Protein AF-A0A8J3C101-F1 (afdb_monomer)

Nearest PDB structures (foldseek):
  6e0h-assembly1_A  TM=4.256E-01  e=7.474E+00  Aspergillus fumigatus Af293

Mean predicted aligned error: 18.64 Å

Radius of gyration: 39.35 Å; Cα contacts (8 Å, |Δi|>4): 96; chains: 1; bounding box: 100×98×94 Å

Organism: NCBI:txid1751298

pLDDT: mean 74.74, std 16.77, range [42.66, 98.44]

Solvent-accessible surface area (backbone atoms only — not comparable to full-atom values): 17669 Å² total; per-residue (Å²): 142,81,83,84,77,85,82,78,78,83,84,77,76,80,81,80,83,74,81,84,74,81,83,74,82,78,80,78,79,83,81,80,82,83,88,77,84,82,83,82,87,85,92,83,79,93,76,94,75,82,94,85,62,70,67,64,58,51,53,64,62,69,36,74,65,41,54,49,53,51,51,52,52,51,51,50,52,51,52,51,53,51,53,50,55,51,50,54,51,50,54,44,49,52,51,34,52,52,51,51,53,54,42,53,68,51,49,55,61,52,52,51,44,38,39,72,78,66,64,44,58,70,76,78,74,52,84,50,71,70,55,52,52,50,52,50,60,49,37,65,71,40,64,68,32,33,35,51,46,50,53,50,51,40,55,52,52,52,55,49,46,61,62,70,70,45,84,75,86,76,84,47,98,85,60,72,99,46,95,65,61,72,77,75,67,67,94,60,57,72,66,57,58,51,46,66,57,42,45,61,44,37,50,51,48,46,52,51,52,52,52,48,65,75,67,53,58,94,85,56,51,70,64,54,48,52,56,51,54,55,50,48,37,53,50,40,44,52,52,42,53,50,50,50,51,63,78,62,55,53,98,88,55,86,69,89,75,60,65,68,59,51,50,51,59,38,44,49,56,47,53,53,51,53,50,51,54,54,53,54,64,74,76,107

Structure (mmCIF, N/CA/C/O backbone):
data_AF-A0A8J3C101-F1
#
_entry.id   AF-A0A8J3C101-F1
#
loop_
_atom_site.group_PDB
_atom_site.id
_atom_site.type_symbol
_atom_site.label_atom_id
_atom_site.label_alt_id
_atom_site.label_comp_id
_atom_site.label_asym_id
_atom_site.label_entity_id
_atom_site.label_seq_id
_atom_site.pdbx_PDB_ins_code
_atom_site.Cartn_x
_atom_site.Cartn_y
_atom_site.Cartn_z
_atom_site.occupancy
_atom_site.B_iso_or_equiv
_atom_site.auth_seq_id
_atom_site.auth_comp_id
_atom_site.auth_asym_id
_atom_site.auth_atom_id
_atom_site.pdbx_PDB_model_num
ATOM 1 N N . MET A 1 1 ? 30.116 -56.962 33.877 1.00 48.81 1 MET A N 1
ATOM 2 C CA . MET A 1 1 ? 30.686 -55.604 34.017 1.00 48.81 1 MET A CA 1
ATOM 3 C C . MET A 1 1 ? 31.556 -55.343 32.800 1.00 48.81 1 MET A C 1
ATOM 5 O O . MET A 1 1 ? 32.690 -55.786 32.786 1.00 48.81 1 MET A O 1
ATOM 9 N N . SER A 1 2 ? 31.012 -54.704 31.767 1.00 52.78 2 SER A N 1
ATOM 10 C CA . SER A 1 2 ? 31.796 -54.135 30.666 1.00 52.78 2 SER A CA 1
ATOM 11 C C . SER A 1 2 ? 31.048 -52.886 30.218 1.00 52.78 2 SER A C 1
ATOM 13 O O . SER A 1 2 ? 29.878 -52.974 29.854 1.00 52.78 2 SER A O 1
ATOM 15 N N . ARG A 1 3 ? 31.659 -51.720 30.437 1.00 54.62 3 ARG A N 1
ATOM 16 C CA . ARG A 1 3 ? 31.111 -50.404 30.097 1.00 54.62 3 ARG A CA 1
ATOM 17 C C . ARG A 1 3 ? 31.560 -50.082 28.677 1.00 54.62 3 ARG A C 1
ATOM 19 O O . ARG A 1 3 ? 32.747 -49.852 28.474 1.00 54.62 3 ARG A O 1
ATOM 26 N N . ASP A 1 4 ? 30.616 -50.043 27.747 1.00 59.66 4 ASP A N 1
ATOM 27 C CA . ASP A 1 4 ? 30.827 -49.446 26.432 1.00 59.66 4 ASP A CA 1
ATOM 28 C C . ASP A 1 4 ? 30.907 -47.923 26.585 1.00 59.66 4 ASP A C 1
ATOM 30 O O . ASP A 1 4 ? 30.002 -47.278 27.121 1.00 59.66 4 ASP A O 1
ATOM 34 N N . ALA A 1 5 ? 32.043 -47.363 26.176 1.00 64.25 5 ALA A N 1
ATOM 35 C CA . ALA A 1 5 ? 32.279 -45.929 26.126 1.00 64.25 5 ALA A CA 1
ATOM 36 C C . ALA A 1 5 ? 31.674 -45.342 24.836 1.00 64.25 5 ALA A C 1
ATOM 38 O O . ALA A 1 5 ? 31.762 -45.974 23.781 1.00 64.25 5 ALA A O 1
ATOM 39 N N . PRO A 1 6 ? 31.074 -44.140 24.882 1.00 67.50 6 PRO A N 1
ATOM 40 C CA . PRO A 1 6 ? 30.515 -43.507 23.698 1.00 67.50 6 PRO A CA 1
ATOM 41 C C . PRO A 1 6 ? 31.618 -42.964 22.780 1.00 67.50 6 PRO A C 1
ATOM 43 O O . PRO A 1 6 ? 32.508 -42.229 23.203 1.00 67.50 6 PRO A O 1
ATOM 46 N N . HIS A 1 7 ? 31.506 -43.330 21.506 1.00 70.06 7 HIS A N 1
ATOM 47 C CA . HIS A 1 7 ? 32.287 -42.831 20.380 1.00 70.06 7 HIS A CA 1
ATOM 48 C C . HIS A 1 7 ? 32.112 -41.306 20.248 1.00 70.06 7 HIS A C 1
ATOM 50 O O . HIS A 1 7 ? 31.016 -40.825 19.958 1.00 70.06 7 HIS A O 1
ATOM 56 N N . THR A 1 8 ? 33.182 -40.538 20.449 1.00 66.69 8 THR A N 1
ATOM 57 C CA . THR A 1 8 ? 33.261 -39.125 20.052 1.00 66.69 8 THR A CA 1
ATOM 58 C C . THR A 1 8 ? 33.460 -39.040 18.534 1.00 66.69 8 THR A C 1
ATOM 60 O O . THR A 1 8 ? 34.404 -39.656 18.034 1.00 66.69 8 THR A O 1
ATOM 63 N N . PRO A 1 9 ? 32.593 -38.337 17.783 1.00 65.19 9 PRO A N 1
ATOM 64 C CA . PRO A 1 9 ? 32.808 -38.101 16.361 1.00 65.19 9 PRO A CA 1
ATOM 65 C C . PRO A 1 9 ? 33.927 -37.077 16.139 1.00 65.19 9 PRO A C 1
ATOM 67 O O . PRO A 1 9 ? 34.016 -36.079 16.852 1.00 65.19 9 PRO A O 1
ATOM 70 N N . ASP A 1 10 ? 34.757 -37.373 15.138 1.00 60.78 10 ASP A N 1
ATOM 71 C CA . ASP A 1 10 ? 35.884 -36.578 14.649 1.00 60.78 10 ASP A CA 1
ATOM 72 C C . ASP A 1 10 ? 35.513 -35.105 14.436 1.00 60.78 10 ASP A C 1
ATOM 74 O O . ASP A 1 10 ? 34.603 -34.757 13.676 1.00 60.78 10 ASP A O 1
ATOM 78 N N . GLU A 1 11 ? 36.266 -34.238 15.104 1.00 60.34 11 GLU A N 1
ATOM 79 C CA . GLU A 1 11 ? 36.225 -32.791 14.966 1.00 60.34 11 GLU A CA 1
ATOM 80 C C . GLU A 1 11 ? 36.849 -32.415 13.615 1.00 60.34 11 GLU A C 1
ATOM 82 O O . GLU A 1 11 ? 38.067 -32.376 13.441 1.00 60.34 11 GLU A O 1
ATOM 87 N N . ALA A 1 12 ? 35.990 -32.211 12.614 1.00 61.94 12 ALA A N 1
ATOM 88 C CA . ALA A 1 12 ? 36.393 -31.822 11.271 1.00 61.94 12 ALA A CA 1
ATOM 89 C C . ALA A 1 12 ? 37.143 -30.480 11.296 1.00 61.94 12 ALA A C 1
ATOM 91 O O . ALA A 1 12 ? 36.606 -29.448 11.703 1.00 61.94 12 ALA A O 1
ATOM 92 N N . ALA A 1 13 ? 38.392 -30.514 10.828 1.00 69.88 13 ALA A N 1
ATOM 93 C CA . ALA A 1 13 ? 39.272 -29.362 10.715 1.00 69.88 13 ALA A CA 1
ATOM 94 C C . ALA A 1 13 ? 38.624 -28.204 9.920 1.00 69.88 13 ALA A C 1
ATOM 96 O O . ALA A 1 13 ? 37.956 -28.444 8.908 1.00 69.88 13 ALA A O 1
ATOM 97 N N . PRO A 1 14 ? 38.842 -26.939 10.328 1.00 69.00 14 PRO A N 1
ATOM 98 C CA . PRO A 1 14 ? 38.305 -25.787 9.617 1.00 69.00 14 PRO A CA 1
ATOM 99 C C . PRO A 1 14 ? 38.925 -25.658 8.212 1.00 69.00 14 PRO A C 1
ATOM 101 O O . PRO A 1 14 ? 40.131 -25.872 8.045 1.00 69.00 14 PRO A O 1
ATOM 104 N N . PRO A 1 15 ? 38.131 -25.279 7.193 1.00 68.12 15 PRO A N 1
ATOM 105 C CA . PRO A 1 15 ? 38.623 -25.089 5.836 1.00 68.12 15 PRO A CA 1
ATOM 106 C C . PRO A 1 15 ? 39.636 -23.942 5.793 1.00 68.12 15 PRO A C 1
ATOM 108 O O . PRO A 1 15 ? 39.355 -22.823 6.230 1.00 68.12 15 PRO A O 1
ATOM 111 N N . GLN A 1 16 ? 40.821 -24.235 5.256 1.00 65.00 16 GLN A N 1
ATOM 112 C CA . GLN A 1 16 ? 41.859 -23.243 5.015 1.00 65.00 16 GLN A CA 1
ATOM 113 C C . GLN A 1 16 ? 41.334 -22.166 4.058 1.00 65.00 16 GLN A C 1
ATOM 115 O O . GLN A 1 16 ? 40.768 -22.449 3.003 1.00 65.00 16 GLN A O 1
ATOM 120 N N . HIS A 1 17 ? 41.486 -20.923 4.505 1.00 63.12 17 HIS A N 1
ATOM 121 C CA . HIS A 1 17 ? 41.027 -19.704 3.863 1.00 63.12 17 HIS A CA 1
ATOM 122 C C . HIS A 1 17 ? 41.701 -19.557 2.491 1.00 63.12 17 HIS A C 1
ATOM 124 O O . HIS A 1 17 ? 42.924 -19.471 2.409 1.00 63.12 17 HIS A O 1
ATOM 130 N N . GLY A 1 18 ? 40.893 -19.589 1.429 1.00 67.56 18 GLY A N 1
ATOM 131 C CA . GLY A 1 18 ? 41.346 -19.476 0.047 1.00 67.56 18 GLY A CA 1
ATOM 132 C C . GLY A 1 18 ? 41.966 -18.117 -0.278 1.00 67.56 18 GLY A C 1
ATOM 133 O O . GLY A 1 18 ? 41.685 -17.110 0.373 1.00 67.56 18 GLY A O 1
ATOM 134 N N . ASP A 1 19 ? 42.808 -18.136 -1.308 1.00 68.38 19 ASP A N 1
ATOM 135 C CA . ASP A 1 19 ? 43.574 -17.010 -1.833 1.00 68.38 19 ASP A CA 1
ATOM 136 C C . ASP A 1 19 ? 42.754 -15.715 -2.012 1.00 68.38 19 ASP A C 1
ATOM 138 O O . ASP A 1 19 ? 41.582 -15.756 -2.410 1.00 68.38 19 ASP A O 1
ATOM 142 N N . PRO A 1 20 ? 43.364 -14.536 -1.775 1.00 69.00 20 PRO A N 1
ATOM 143 C CA . PRO A 1 20 ? 42.709 -13.255 -1.991 1.00 69.00 20 PRO A CA 1
ATOM 144 C C . PRO A 1 20 ? 42.346 -13.079 -3.471 1.00 69.00 20 PRO A C 1
ATOM 146 O O . PRO A 1 20 ? 43.200 -13.118 -4.358 1.00 69.00 20 PRO A O 1
ATOM 149 N N . ALA A 1 21 ? 41.055 -12.861 -3.726 1.00 69.31 21 ALA A N 1
ATOM 150 C CA . ALA A 1 21 ? 40.513 -12.619 -5.055 1.00 69.31 21 ALA A CA 1
ATOM 151 C C . ALA A 1 21 ? 41.235 -11.451 -5.767 1.00 69.31 21 ALA A C 1
ATOM 153 O O . ALA A 1 21 ? 41.546 -10.438 -5.129 1.00 69.31 21 ALA A O 1
A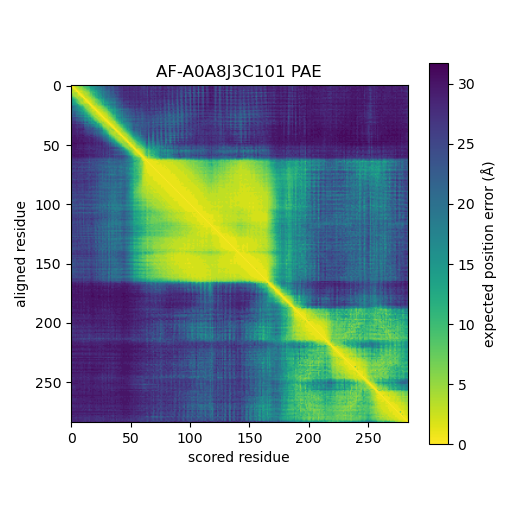TOM 154 N N . PRO A 1 22 ? 41.469 -11.546 -7.090 1.00 68.19 22 PRO A N 1
ATOM 155 C CA . PRO A 1 22 ? 42.125 -10.494 -7.855 1.00 68.19 22 PRO A CA 1
ATOM 156 C C . PRO A 1 22 ? 41.327 -9.187 -7.775 1.00 68.19 22 PRO A C 1
ATOM 158 O O . PRO A 1 22 ? 40.114 -9.157 -7.991 1.00 68.19 22 PRO A O 1
ATOM 161 N N . ALA A 1 23 ? 42.028 -8.099 -7.455 1.00 63.25 23 ALA A N 1
ATOM 162 C CA . ALA A 1 23 ? 41.460 -6.766 -7.332 1.00 63.25 23 ALA A CA 1
ATOM 163 C C . ALA A 1 23 ? 40.792 -6.339 -8.648 1.00 63.25 23 ALA A C 1
ATOM 165 O O . ALA A 1 23 ? 41.458 -6.095 -9.654 1.00 63.25 23 ALA A O 1
ATOM 166 N N . ILE A 1 24 ? 39.461 -6.236 -8.634 1.00 71.81 24 ILE A N 1
ATOM 167 C CA . ILE A 1 24 ? 38.689 -5.712 -9.761 1.00 71.81 24 ILE A CA 1
ATOM 168 C C . ILE A 1 24 ? 39.011 -4.211 -9.898 1.00 71.81 24 ILE A C 1
ATOM 170 O O . ILE A 1 24 ? 38.815 -3.463 -8.932 1.00 71.81 24 ILE A O 1
ATOM 174 N N . PRO A 1 25 ? 39.499 -3.741 -11.061 1.00 67.69 25 PRO A N 1
ATOM 175 C CA . PRO A 1 25 ? 39.782 -2.328 -11.280 1.00 67.69 25 PRO A CA 1
ATOM 176 C C . PRO A 1 25 ? 38.495 -1.506 -11.150 1.00 67.69 25 PRO A C 1
ATOM 178 O O . PRO A 1 25 ? 37.482 -1.789 -11.791 1.00 67.69 25 PRO A O 1
ATOM 181 N N . ARG A 1 26 ? 38.530 -0.488 -10.284 1.00 70.25 26 ARG A N 1
ATOM 182 C CA . ARG A 1 26 ? 37.400 0.423 -10.068 1.00 70.25 26 ARG A CA 1
ATOM 183 C C . ARG A 1 26 ? 37.124 1.222 -11.350 1.00 70.25 26 ARG A C 1
ATOM 185 O O . ARG A 1 26 ? 38.072 1.752 -11.928 1.00 70.25 26 ARG A O 1
ATOM 192 N N . PRO A 1 27 ? 35.858 1.366 -11.776 1.00 68.56 27 PRO A N 1
ATOM 193 C CA . PRO A 1 27 ? 35.511 2.247 -12.881 1.00 68.56 27 PRO A CA 1
ATOM 194 C C . PRO A 1 27 ? 35.775 3.708 -12.493 1.00 68.56 27 PRO A C 1
ATOM 196 O O . PRO A 1 27 ? 35.374 4.162 -11.419 1.00 68.56 27 PRO A O 1
ATOM 199 N N . SER A 1 28 ? 36.463 4.435 -13.373 1.00 71.19 28 SER A N 1
ATOM 200 C CA . SER A 1 28 ? 36.702 5.872 -13.237 1.00 71.19 28 SER A CA 1
ATOM 201 C C . SER A 1 28 ? 35.379 6.646 -13.130 1.00 71.19 28 SER A C 1
ATOM 203 O O . SER A 1 28 ? 34.411 6.290 -13.809 1.00 71.19 28 SER A O 1
ATOM 205 N N . PRO A 1 29 ? 35.313 7.709 -12.309 1.00 70.62 29 PRO A N 1
ATOM 206 C CA . PRO A 1 29 ? 34.111 8.522 -12.178 1.00 70.62 29 PRO A CA 1
ATOM 207 C C . PRO A 1 29 ? 33.763 9.220 -13.507 1.00 70.62 29 PRO A C 1
ATOM 209 O O . PRO A 1 29 ? 34.667 9.602 -14.256 1.00 70.62 29 PRO A O 1
ATOM 212 N N . PRO A 1 30 ? 32.466 9.405 -13.814 1.00 66.25 30 PRO A N 1
ATOM 213 C CA . PRO A 1 30 ? 32.033 10.096 -15.020 1.00 66.25 30 PRO A CA 1
ATOM 214 C C . PRO A 1 30 ? 32.498 11.555 -14.990 1.00 66.25 30 PRO A C 1
ATOM 216 O O . PRO A 1 30 ? 32.262 12.280 -14.022 1.00 66.25 30 PRO A O 1
ATOM 219 N N . GLY A 1 31 ? 33.171 11.965 -16.067 1.00 61.09 31 GLY A N 1
ATOM 220 C CA . GLY A 1 31 ? 33.656 13.324 -16.273 1.00 61.09 31 GLY A CA 1
ATOM 221 C C . GLY A 1 31 ? 32.541 14.354 -16.102 1.00 61.09 31 GLY A C 1
ATOM 222 O O . GLY A 1 31 ? 31.459 14.241 -16.678 1.00 61.09 31 GLY A O 1
ATOM 223 N N . GLN A 1 32 ? 32.827 15.352 -15.277 1.00 60.47 32 GLN A N 1
ATOM 224 C CA . GLN A 1 32 ? 31.961 16.481 -14.982 1.00 60.47 32 GLN A CA 1
ATOM 225 C C . GLN A 1 32 ? 31.768 17.322 -16.261 1.00 60.47 32 GLN A C 1
ATOM 227 O O . GLN A 1 32 ? 32.763 17.741 -16.852 1.00 60.47 32 GLN A O 1
ATOM 232 N N . PRO A 1 33 ? 30.529 17.560 -16.734 1.00 59.47 33 PRO A N 1
ATOM 233 C CA . PRO A 1 33 ? 30.308 18.333 -17.948 1.00 59.47 33 PRO A CA 1
ATOM 234 C C . PRO A 1 33 ? 30.624 19.814 -17.714 1.00 59.47 33 PRO A C 1
ATOM 236 O O . PRO A 1 33 ? 30.009 20.481 -16.878 1.00 59.47 33 PRO A O 1
ATOM 239 N N . ASP A 1 34 ? 31.586 20.301 -18.491 1.00 54.19 34 ASP A N 1
ATOM 240 C CA . ASP A 1 34 ? 32.043 21.683 -18.566 1.00 54.19 34 ASP A CA 1
ATOM 241 C C . ASP A 1 34 ? 30.892 22.614 -19.002 1.00 54.19 34 ASP A C 1
ATOM 243 O O . ASP A 1 34 ? 30.432 22.608 -20.148 1.00 54.19 34 ASP A O 1
ATOM 247 N N . ARG A 1 35 ? 30.363 23.392 -18.048 1.00 50.88 35 ARG A N 1
ATOM 248 C CA . ARG A 1 35 ? 29.361 24.444 -18.278 1.00 50.88 35 ARG A CA 1
ATOM 249 C C . ARG A 1 35 ? 30.065 25.760 -18.580 1.00 50.88 35 ARG A C 1
ATOM 251 O O . ARG A 1 35 ? 30.092 26.661 -17.748 1.00 50.88 35 ARG A O 1
ATOM 258 N N . THR A 1 36 ? 30.560 25.916 -19.798 1.00 60.56 36 THR A N 1
ATOM 259 C CA . THR A 1 36 ? 30.986 27.229 -20.298 1.00 60.56 36 THR A CA 1
ATOM 260 C C . THR A 1 36 ? 30.580 27.428 -21.757 1.00 60.56 36 THR A C 1
ATOM 262 O O . THR A 1 36 ? 31.411 27.617 -22.639 1.00 60.56 36 THR A O 1
ATOM 265 N N . ARG A 1 37 ? 29.269 27.451 -22.051 1.00 53.28 37 ARG A N 1
ATOM 266 C CA . ARG A 1 37 ? 28.793 27.931 -23.361 1.00 53.28 37 ARG A CA 1
ATOM 267 C C . ARG A 1 37 ? 28.243 29.351 -23.272 1.00 53.28 37 ARG A C 1
ATOM 269 O O . ARG A 1 37 ? 27.081 29.572 -22.952 1.00 53.28 37 ARG A O 1
ATOM 276 N N . ARG A 1 38 ? 29.142 30.289 -23.586 1.00 48.03 38 ARG A N 1
ATOM 277 C CA . ARG A 1 38 ? 28.866 31.662 -24.027 1.00 48.03 38 ARG A CA 1
ATOM 278 C C . ARG A 1 38 ? 27.780 31.680 -25.100 1.00 48.03 38 ARG A C 1
ATOM 280 O O . ARG A 1 38 ? 27.895 30.987 -26.107 1.00 48.03 38 ARG A O 1
ATOM 287 N N . THR A 1 39 ? 26.800 32.549 -24.918 1.00 51.81 39 THR A N 1
ATOM 288 C CA . THR A 1 39 ? 25.978 33.129 -25.984 1.00 51.81 39 THR A CA 1
ATOM 289 C C . THR A 1 39 ? 26.702 34.339 -26.581 1.00 51.81 39 THR A C 1
ATOM 291 O O . THR A 1 39 ? 26.954 35.290 -25.839 1.00 51.81 39 THR A O 1
ATOM 294 N N . PRO A 1 40 ? 27.008 34.368 -27.888 1.00 55.88 40 PRO A N 1
ATOM 295 C CA . PRO A 1 40 ? 27.252 35.610 -28.603 1.00 55.88 40 PRO A CA 1
ATOM 296 C C . PRO A 1 40 ? 25.956 36.059 -29.284 1.00 55.88 40 PRO A C 1
ATOM 298 O O . PRO A 1 40 ? 25.385 35.336 -30.100 1.00 55.88 40 PRO A O 1
ATOM 301 N N . GLY A 1 41 ? 25.498 37.257 -28.924 1.00 52.06 41 GLY A N 1
ATOM 302 C CA . GLY A 1 41 ? 24.537 38.008 -29.721 1.00 52.06 41 GLY A CA 1
ATOM 303 C C . GLY A 1 41 ? 25.183 38.499 -31.017 1.00 52.06 41 GLY A C 1
ATOM 304 O O . GLY A 1 41 ? 26.375 38.799 -31.052 1.00 52.06 41 GLY A O 1
ATOM 305 N N . GLY A 1 42 ? 24.380 38.572 -32.072 1.00 46.06 42 GLY A N 1
ATOM 306 C CA . GLY A 1 42 ? 24.778 39.076 -33.381 1.00 46.06 42 GLY A CA 1
ATOM 307 C C . GLY A 1 42 ? 23.591 39.035 -34.337 1.00 46.06 42 GLY A C 1
ATOM 308 O O . GLY A 1 42 ? 23.397 38.056 -35.049 1.00 46.06 42 GLY A O 1
ATOM 309 N N . HIS A 1 43 ? 22.763 40.076 -34.294 1.00 50.50 43 HIS A N 1
ATOM 310 C CA . HIS A 1 43 ? 21.739 40.371 -35.294 1.00 50.50 43 HIS A CA 1
ATOM 311 C C . HIS A 1 43 ? 22.164 41.623 -36.061 1.00 50.50 43 HIS A C 1
ATOM 313 O O . HIS A 1 43 ? 22.183 42.706 -35.485 1.00 50.50 43 HIS A O 1
ATOM 319 N N . ALA A 1 44 ? 22.531 41.417 -37.323 1.00 49.41 44 ALA A N 1
ATOM 320 C CA . ALA A 1 44 ? 22.601 42.329 -38.472 1.00 49.41 44 ALA A CA 1
ATOM 321 C C . ALA A 1 44 ? 23.289 41.488 -39.574 1.00 49.41 44 ALA A C 1
ATOM 323 O O . ALA A 1 44 ? 24.180 40.706 -39.261 1.00 49.41 44 ALA A O 1
ATOM 324 N N . ASP A 1 45 ? 22.958 41.503 -40.853 1.00 44.03 45 ASP A N 1
ATOM 325 C CA . ASP A 1 45 ? 22.103 42.369 -41.641 1.00 44.03 45 ASP A CA 1
ATOM 326 C C . ASP A 1 45 ? 21.758 41.614 -42.939 1.00 44.03 45 ASP A C 1
ATOM 328 O O . ASP A 1 45 ? 22.340 40.568 -43.247 1.00 44.03 45 ASP A O 1
ATOM 332 N N . ALA A 1 46 ? 20.801 42.149 -43.680 1.00 50.81 46 ALA A N 1
ATOM 333 C CA . ALA A 1 46 ? 20.290 41.635 -44.937 1.00 50.81 46 ALA A CA 1
ATOM 334 C C . ALA A 1 46 ? 21.370 41.420 -46.016 1.00 50.81 46 ALA A C 1
ATOM 336 O O . ALA A 1 46 ? 22.241 42.254 -46.247 1.00 50.81 46 ALA A O 1
ATOM 337 N N . GLY A 1 47 ? 21.229 40.315 -46.748 1.00 42.66 47 GLY A N 1
ATOM 338 C CA . GLY A 1 47 ? 21.988 40.012 -47.956 1.00 42.66 47 GLY A CA 1
ATOM 339 C C . GLY A 1 47 ? 21.189 39.068 -48.844 1.00 42.66 47 GLY A C 1
ATOM 340 O O . GLY A 1 47 ? 21.381 37.858 -48.816 1.00 42.66 47 GLY A O 1
ATOM 341 N N . THR A 1 48 ? 20.244 39.628 -49.593 1.00 55.38 48 THR A N 1
ATOM 342 C CA . THR A 1 48 ? 19.594 38.988 -50.740 1.00 55.38 48 THR A CA 1
ATOM 343 C C . THR A 1 48 ? 20.630 38.722 -51.833 1.00 55.38 48 THR A C 1
ATOM 345 O O . THR A 1 48 ? 21.019 39.644 -52.543 1.00 55.38 48 THR A O 1
ATOM 348 N N . ALA A 1 49 ? 21.054 37.467 -51.966 1.00 52.00 49 ALA A N 1
ATOM 349 C CA . ALA A 1 49 ? 21.694 36.910 -53.156 1.00 52.00 49 ALA A CA 1
ATOM 350 C C . ALA A 1 49 ? 21.134 35.487 -53.310 1.00 52.00 49 ALA A C 1
ATOM 352 O O . ALA A 1 49 ? 21.282 34.650 -52.428 1.00 52.00 49 ALA A O 1
ATOM 353 N N . GLU A 1 50 ? 20.173 35.299 -54.202 1.00 49.34 50 GLU A N 1
ATOM 354 C CA . GLU A 1 50 ? 20.379 34.991 -55.619 1.00 49.34 50 GLU A CA 1
ATOM 355 C C . GLU A 1 50 ? 20.207 33.485 -55.838 1.00 49.34 50 GLU A C 1
ATOM 357 O O . GLU A 1 50 ? 20.897 32.621 -55.299 1.00 49.34 50 GLU A O 1
ATOM 362 N N . VAL A 1 51 ? 19.124 33.224 -56.553 1.00 60.97 51 VAL A N 1
ATOM 363 C CA . VAL A 1 51 ? 18.471 31.959 -56.830 1.00 60.97 51 VAL A CA 1
ATOM 364 C C . VAL A 1 51 ? 19.204 31.308 -57.999 1.00 60.97 51 VAL A C 1
ATOM 366 O O . VAL A 1 51 ? 18.889 31.645 -59.127 1.00 60.97 51 VAL A O 1
ATOM 369 N N . ASP A 1 52 ? 20.176 30.421 -57.744 1.00 54.72 52 ASP A N 1
ATOM 370 C CA . ASP A 1 52 ? 20.590 29.368 -58.704 1.00 54.72 52 ASP A CA 1
ATOM 371 C C . ASP A 1 52 ? 21.522 28.298 -58.078 1.00 54.72 52 ASP A C 1
ATOM 373 O O . ASP A 1 52 ? 22.603 27.979 -58.574 1.00 54.72 52 ASP A O 1
ATOM 377 N N . GLY A 1 53 ? 21.159 27.772 -56.901 1.00 53.75 53 GLY A N 1
ATOM 378 C CA . GLY A 1 53 ? 21.952 26.752 -56.185 1.00 53.75 53 GLY A CA 1
ATOM 379 C C . GLY A 1 53 ? 21.149 25.573 -55.627 1.00 53.75 53 GLY A C 1
ATOM 380 O O . GLY A 1 53 ? 21.718 24.694 -54.980 1.00 53.75 53 GLY A O 1
ATOM 381 N N . GLY A 1 54 ? 19.830 25.552 -55.854 1.00 54.12 54 GLY A N 1
ATOM 382 C CA . GLY A 1 54 ? 18.907 24.580 -55.256 1.00 54.12 54 GLY A CA 1
ATOM 383 C C . GLY A 1 54 ? 19.023 23.167 -55.830 1.00 54.12 54 GLY A C 1
ATOM 384 O O . GLY A 1 54 ? 18.907 22.200 -55.079 1.00 54.12 54 GLY A O 1
ATOM 385 N N . ASP A 1 55 ? 19.333 23.032 -57.122 1.00 54.94 55 ASP A N 1
ATOM 386 C CA . ASP A 1 55 ? 19.332 21.721 -57.786 1.00 54.94 55 ASP A CA 1
ATOM 387 C C . ASP A 1 55 ? 20.597 20.892 -57.502 1.00 54.94 55 ASP A C 1
ATOM 389 O O . ASP A 1 55 ? 20.497 19.695 -57.239 1.00 54.94 55 ASP A O 1
ATOM 393 N N . ARG A 1 56 ? 21.784 21.511 -57.393 1.00 53.09 56 ARG A N 1
ATOM 394 C CA . ARG A 1 56 ? 23.027 20.782 -57.041 1.00 53.09 56 ARG A CA 1
ATOM 395 C C . ARG A 1 56 ? 23.111 20.398 -55.558 1.00 53.09 56 ARG A C 1
ATOM 397 O O . ARG A 1 56 ? 23.720 19.385 -55.218 1.00 53.09 56 ARG A O 1
ATOM 404 N N . ALA A 1 57 ? 22.493 21.178 -54.668 1.00 54.88 57 ALA A N 1
ATOM 405 C CA . ALA A 1 57 ? 22.391 20.833 -53.247 1.00 54.88 57 ALA A CA 1
ATOM 406 C C . ALA A 1 57 ? 21.401 19.675 -53.004 1.00 54.88 57 ALA A C 1
ATOM 408 O O . ALA A 1 57 ? 21.614 18.870 -52.095 1.00 54.88 57 ALA A O 1
ATOM 409 N N . ASN A 1 58 ? 20.371 19.545 -53.849 1.00 53.66 58 ASN A N 1
ATOM 410 C CA . ASN A 1 58 ? 19.456 18.401 -53.842 1.00 53.66 58 ASN A CA 1
ATOM 411 C C . ASN A 1 58 ? 20.089 17.125 -54.436 1.00 53.66 58 ASN A C 1
ATOM 413 O O . ASN A 1 58 ? 19.866 16.036 -53.901 1.00 53.66 58 ASN A O 1
ATOM 417 N N . GLU A 1 59 ? 20.938 17.236 -55.465 1.00 52.75 59 GLU A N 1
ATOM 418 C CA . GLU A 1 59 ? 21.709 16.096 -56.004 1.00 52.75 59 GLU A CA 1
ATOM 419 C C . GLU A 1 59 ? 22.780 15.586 -55.022 1.00 52.75 59 GLU A C 1
ATOM 421 O O . GLU A 1 59 ? 22.963 14.376 -54.863 1.00 52.75 59 GLU A O 1
ATOM 426 N N . ALA A 1 60 ? 23.430 16.482 -54.268 1.00 56.91 60 ALA A N 1
ATOM 427 C CA . ALA A 1 60 ? 24.355 16.098 -53.196 1.00 56.91 60 ALA A CA 1
ATOM 428 C C . ALA A 1 60 ? 23.665 15.320 -52.052 1.00 56.91 60 ALA A C 1
ATOM 430 O O . ALA A 1 60 ? 24.318 14.551 -51.342 1.00 56.91 60 ALA A O 1
ATOM 431 N N . GLY A 1 61 ? 22.347 15.482 -51.891 1.00 59.38 61 GLY A N 1
ATOM 432 C CA . GLY A 1 61 ? 21.529 14.770 -50.906 1.00 59.38 61 GLY A CA 1
ATOM 433 C C . GLY A 1 61 ? 21.015 13.396 -51.354 1.00 59.38 61 GLY A C 1
ATOM 434 O O . GLY A 1 61 ? 20.556 12.626 -50.512 1.00 59.38 61 GLY A O 1
ATOM 435 N N . THR A 1 62 ? 21.095 13.059 -52.644 1.00 70.44 62 THR A N 1
ATOM 436 C CA . THR A 1 62 ? 20.478 11.842 -53.217 1.00 70.44 62 THR A CA 1
ATOM 437 C C . THR A 1 62 ? 21.481 10.802 -53.727 1.00 70.44 62 THR A C 1
ATOM 439 O O . THR A 1 62 ? 21.085 9.728 -54.182 1.00 70.44 62 THR A O 1
ATOM 442 N N . GLY A 1 63 ? 22.785 11.056 -53.586 1.00 86.12 63 GLY A N 1
ATOM 443 C CA . GLY A 1 63 ? 23.828 10.093 -53.939 1.00 86.12 63 GLY A CA 1
ATOM 444 C C . GLY A 1 63 ? 23.893 8.870 -52.997 1.00 86.12 63 GLY A C 1
ATOM 445 O O . GLY A 1 63 ? 23.597 8.986 -51.804 1.00 86.12 63 GLY A O 1
ATOM 446 N N . PRO A 1 64 ? 24.373 7.700 -53.469 1.00 89.44 64 PRO A N 1
ATOM 447 C CA . PRO A 1 64 ? 24.515 6.484 -52.653 1.00 89.44 64 PRO A CA 1
ATOM 448 C C . PRO A 1 64 ? 25.297 6.675 -51.339 1.00 89.44 64 PRO A C 1
ATOM 450 O O . PRO A 1 64 ? 24.984 6.057 -50.323 1.00 89.44 64 PRO A O 1
ATOM 453 N N . TRP A 1 65 ? 26.288 7.571 -51.333 1.00 90.94 65 TRP A N 1
ATOM 454 C CA . TRP A 1 65 ? 27.060 7.929 -50.139 1.00 90.94 65 TRP A CA 1
ATOM 455 C C . TRP A 1 65 ? 26.232 8.674 -49.079 1.00 90.94 65 TRP A C 1
ATOM 457 O O . TRP A 1 65 ? 26.349 8.377 -47.889 1.00 90.94 65 TRP A O 1
ATOM 467 N N . ALA A 1 66 ? 25.355 9.596 -49.493 1.00 91.31 66 ALA A N 1
ATOM 468 C CA . ALA A 1 66 ? 24.442 10.285 -48.581 1.00 91.31 66 ALA A CA 1
ATOM 469 C C . ALA A 1 66 ? 23.473 9.285 -47.926 1.00 91.31 66 ALA A C 1
ATOM 471 O O . ALA A 1 66 ? 23.256 9.331 -46.713 1.00 91.31 66 ALA A O 1
ATOM 472 N N . GLY A 1 67 ? 22.986 8.309 -48.703 1.00 90.88 67 GLY A N 1
ATOM 473 C CA . GLY A 1 67 ? 22.190 7.190 -48.194 1.00 90.88 67 GLY A CA 1
ATOM 474 C C . GLY A 1 67 ? 22.933 6.351 -47.148 1.00 90.88 67 GLY A C 1
ATOM 475 O O . GLY A 1 67 ? 22.368 6.029 -46.101 1.00 90.88 67 GLY A O 1
ATOM 476 N N . TYR A 1 68 ? 24.216 6.053 -47.380 1.00 94.50 68 TYR A N 1
ATOM 477 C CA . TYR A 1 68 ? 25.062 5.359 -46.404 1.00 94.50 68 TYR A CA 1
ATOM 478 C C . TYR A 1 68 ? 25.238 6.160 -45.104 1.00 94.50 68 TYR A C 1
ATOM 480 O O . TYR A 1 68 ? 25.034 5.612 -44.020 1.00 94.50 68 TYR A O 1
ATOM 488 N N . LEU A 1 69 ? 25.570 7.455 -45.185 1.00 95.75 69 LEU A N 1
ATOM 489 C CA . LEU A 1 69 ? 25.743 8.301 -43.997 1.00 95.75 69 LEU A CA 1
ATOM 490 C C . LEU A 1 69 ? 24.452 8.417 -43.185 1.00 95.75 69 LEU A C 1
ATOM 492 O O . LEU A 1 69 ? 24.488 8.305 -41.959 1.00 95.75 69 LEU A O 1
ATOM 496 N N . TRP A 1 70 ? 23.311 8.585 -43.853 1.00 95.25 70 TRP A N 1
ATOM 497 C CA . TRP A 1 70 ? 22.011 8.597 -43.188 1.00 95.25 70 TRP A CA 1
ATOM 498 C C . TRP A 1 70 ? 21.718 7.261 -42.493 1.00 95.25 70 TRP A C 1
ATOM 500 O O . TRP A 1 70 ? 21.302 7.240 -41.332 1.00 95.25 70 TRP A O 1
ATOM 510 N N . ALA A 1 71 ? 21.993 6.135 -43.158 1.00 95.25 71 ALA A N 1
ATOM 511 C CA . ALA A 1 71 ? 21.831 4.810 -42.565 1.00 95.25 71 ALA A CA 1
ATOM 512 C C . ALA A 1 71 ? 22.745 4.615 -41.341 1.00 95.25 71 ALA A C 1
ATOM 514 O O . ALA A 1 71 ? 22.293 4.101 -40.315 1.00 95.25 71 ALA A O 1
ATOM 515 N N . ALA A 1 72 ? 23.995 5.081 -41.408 1.00 97.19 72 ALA A N 1
ATOM 516 C CA . ALA A 1 72 ? 24.937 5.044 -40.292 1.00 97.19 72 ALA A CA 1
ATOM 517 C C . ALA A 1 72 ? 24.472 5.916 -39.111 1.00 97.19 72 ALA A C 1
ATOM 519 O O . ALA A 1 72 ? 24.498 5.462 -37.967 1.00 97.19 72 ALA A O 1
ATOM 520 N N . GLN A 1 73 ? 23.973 7.130 -39.372 1.00 97.62 73 GLN A N 1
ATOM 521 C CA . GLN A 1 73 ? 23.393 8.004 -38.343 1.00 97.62 73 GLN A CA 1
ATOM 522 C C . GLN A 1 73 ? 22.155 7.377 -37.695 1.00 97.62 73 GLN A C 1
ATOM 524 O O . GLN A 1 73 ? 21.993 7.435 -36.474 1.00 97.62 73 GLN A O 1
ATOM 529 N N . ARG A 1 74 ? 21.294 6.731 -38.490 1.00 97.94 74 ARG A N 1
ATOM 530 C CA . ARG A 1 74 ? 20.124 6.006 -37.984 1.00 97.94 74 ARG A CA 1
ATOM 531 C C . ARG A 1 74 ? 20.532 4.820 -37.112 1.00 97.94 74 ARG A C 1
ATOM 533 O O . ARG A 1 74 ? 19.935 4.619 -36.056 1.00 97.94 74 ARG A O 1
ATOM 540 N N . LEU A 1 75 ? 21.546 4.058 -37.518 1.00 98.25 75 LEU A N 1
ATOM 541 C CA . LEU A 1 75 ? 22.076 2.952 -36.721 1.00 98.25 75 LEU A CA 1
ATOM 542 C C . LEU A 1 75 ? 22.666 3.447 -35.394 1.00 98.25 75 LEU A C 1
ATOM 544 O O . LEU A 1 75 ? 22.394 2.856 -34.349 1.00 98.25 75 LEU A O 1
ATOM 548 N N . ASP A 1 76 ? 23.416 4.550 -35.412 1.00 98.31 76 ASP A N 1
ATOM 549 C CA . ASP A 1 76 ? 23.943 5.173 -34.194 1.00 98.31 76 ASP A CA 1
ATOM 550 C C . ASP A 1 76 ? 22.820 5.654 -33.261 1.00 98.31 76 ASP A C 1
ATOM 552 O O . ASP A 1 76 ? 22.857 5.398 -32.055 1.00 98.31 76 ASP A O 1
ATOM 556 N N . ALA A 1 77 ? 21.771 6.273 -33.810 1.00 97.62 77 ALA A N 1
ATOM 557 C CA . ALA A 1 77 ? 20.601 6.677 -33.037 1.00 97.62 77 ALA A CA 1
ATOM 558 C C . ALA A 1 77 ? 19.907 5.472 -32.370 1.00 97.62 77 ALA A C 1
ATOM 560 O O . ALA A 1 77 ? 19.587 5.532 -31.181 1.00 97.62 77 ALA A O 1
ATOM 561 N N . VAL A 1 78 ? 19.738 4.355 -33.091 1.00 98.44 78 VAL A N 1
ATOM 562 C CA . VAL A 1 78 ? 19.183 3.104 -32.538 1.00 98.44 78 VAL A CA 1
ATOM 563 C C . VAL A 1 78 ? 20.094 2.522 -31.458 1.00 98.44 78 VAL A C 1
ATOM 565 O O . VAL A 1 78 ? 19.605 2.135 -30.397 1.00 98.44 78 VAL A O 1
ATOM 568 N N . ARG A 1 79 ? 21.416 2.504 -31.675 1.00 98.44 79 ARG A N 1
ATOM 569 C CA . ARG A 1 79 ? 22.391 2.039 -30.679 1.00 98.44 79 ARG A CA 1
ATOM 570 C C . ARG A 1 79 ? 22.311 2.869 -29.399 1.00 98.44 79 ARG A C 1
ATOM 572 O O . ARG A 1 79 ? 22.261 2.296 -28.314 1.00 98.44 79 ARG A O 1
ATOM 579 N N . ARG A 1 80 ? 22.263 4.201 -29.504 1.00 98.25 80 ARG A N 1
ATOM 580 C CA . ARG A 1 80 ? 22.133 5.093 -28.340 1.00 98.25 80 ARG A CA 1
ATOM 581 C C . ARG A 1 80 ? 20.810 4.891 -27.608 1.00 98.25 80 ARG A C 1
ATOM 583 O O . ARG A 1 80 ? 20.819 4.795 -26.384 1.00 98.25 80 ARG A O 1
ATOM 590 N N . ALA A 1 81 ? 19.701 4.753 -28.334 1.00 97.94 81 ALA A N 1
ATOM 591 C CA . ALA A 1 81 ? 18.395 4.463 -27.741 1.00 97.94 81 ALA A CA 1
ATOM 592 C C . ALA A 1 81 ? 18.368 3.100 -27.019 1.00 97.94 81 ALA A C 1
ATOM 594 O O . ALA A 1 81 ? 17.834 2.989 -25.912 1.00 97.94 81 ALA A O 1
ATOM 595 N N . ALA A 1 82 ? 18.991 2.073 -27.604 1.00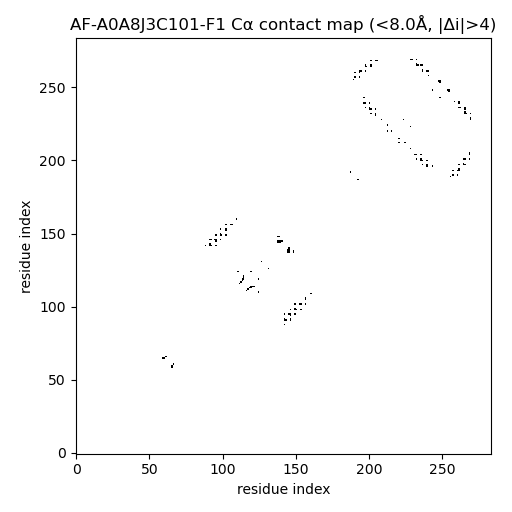 97.19 82 ALA A N 1
ATOM 596 C CA . ALA A 1 82 ? 19.116 0.754 -26.991 1.00 97.19 82 ALA A CA 1
ATOM 597 C C . ALA A 1 82 ? 19.977 0.796 -25.719 1.00 97.19 82 ALA A C 1
ATOM 599 O O . ALA A 1 82 ? 19.559 0.271 -24.686 1.00 97.19 82 ALA A O 1
ATOM 600 N N . SER A 1 83 ? 21.130 1.472 -25.762 1.00 97.75 83 SER A N 1
ATOM 601 C CA . SER A 1 83 ? 21.993 1.667 -24.590 1.00 97.75 83 SER A CA 1
ATOM 602 C C . SER A 1 83 ? 21.291 2.443 -23.474 1.00 97.75 83 SER A C 1
ATOM 604 O O . SER A 1 83 ? 21.401 2.056 -22.314 1.00 97.75 83 SER A O 1
ATOM 606 N N . ALA A 1 84 ? 20.534 3.493 -23.809 1.00 97.31 84 ALA A N 1
ATOM 607 C CA . ALA A 1 84 ? 19.749 4.251 -22.834 1.00 97.31 84 ALA A CA 1
ATOM 608 C C . ALA A 1 84 ? 18.689 3.364 -22.160 1.00 97.31 84 ALA A C 1
ATOM 610 O O . ALA A 1 84 ? 18.640 3.269 -20.938 1.00 97.31 84 ALA A O 1
ATOM 611 N N . THR A 1 85 ? 17.926 2.605 -22.952 1.00 96.25 85 THR A N 1
ATOM 612 C CA . THR A 1 85 ? 16.911 1.675 -22.426 1.00 96.25 85 THR A CA 1
ATOM 613 C C . THR A 1 85 ? 17.530 0.578 -21.548 1.00 96.25 85 THR A C 1
ATOM 615 O O . THR A 1 85 ? 16.938 0.155 -20.553 1.00 96.25 85 THR A O 1
ATOM 618 N N . ALA A 1 86 ? 18.721 0.085 -21.903 1.00 96.50 86 ALA A N 1
ATOM 619 C CA . ALA A 1 86 ? 19.446 -0.899 -21.104 1.00 96.50 86 ALA A CA 1
ATOM 620 C C . ALA A 1 86 ? 19.904 -0.315 -19.757 1.00 96.50 86 ALA A C 1
ATOM 622 O O . ALA A 1 86 ? 19.747 -0.977 -18.728 1.00 96.50 86 ALA A O 1
ATOM 623 N N . ALA A 1 87 ? 20.401 0.925 -19.753 1.00 96.31 87 ALA A N 1
ATOM 624 C CA . ALA A 1 87 ? 20.785 1.632 -18.535 1.00 96.31 87 ALA A CA 1
ATOM 625 C C . ALA A 1 87 ? 19.583 1.852 -17.597 1.00 96.31 87 ALA A C 1
ATOM 627 O O . ALA A 1 87 ? 19.685 1.562 -16.405 1.00 96.31 87 ALA A O 1
ATOM 628 N N . ASP A 1 88 ? 18.424 2.250 -18.129 1.00 95.81 88 ASP A N 1
ATOM 629 C CA . ASP A 1 88 ? 17.200 2.444 -17.335 1.00 95.81 88 ASP A CA 1
ATOM 630 C C . ASP A 1 88 ? 16.716 1.140 -16.678 1.00 95.81 88 ASP A C 1
ATOM 632 O O . ASP A 1 88 ? 16.305 1.114 -15.510 1.00 95.81 88 ASP A O 1
ATOM 636 N N . ARG A 1 89 ? 16.799 0.017 -17.405 1.00 95.31 89 ARG A N 1
ATOM 637 C CA . ARG A 1 89 ? 16.464 -1.308 -16.859 1.00 95.31 89 ARG A CA 1
ATOM 638 C C . ARG A 1 89 ? 17.439 -1.737 -15.769 1.00 95.31 89 ARG A C 1
ATOM 640 O O . ARG A 1 89 ? 16.988 -2.240 -14.742 1.00 95.31 89 ARG A O 1
ATOM 647 N N . ALA A 1 90 ? 18.740 -1.527 -15.971 1.00 96.00 90 ALA A N 1
ATOM 648 C CA . ALA A 1 90 ? 19.757 -1.826 -14.965 1.00 96.00 90 ALA A CA 1
ATOM 649 C C . ALA A 1 90 ? 19.516 -1.015 -13.681 1.00 96.00 90 ALA A C 1
ATOM 651 O O . ALA A 1 90 ? 19.419 -1.599 -12.602 1.00 96.00 90 ALA A O 1
ATOM 652 N N . ALA A 1 91 ? 19.275 0.293 -13.808 1.00 95.75 91 ALA A N 1
ATOM 653 C CA . ALA A 1 91 ? 18.956 1.163 -12.677 1.00 95.75 91 ALA A CA 1
ATOM 654 C C . ALA A 1 91 ? 17.686 0.717 -11.929 1.00 95.75 91 ALA A C 1
ATOM 656 O O . ALA A 1 91 ? 17.652 0.712 -10.698 1.00 95.75 91 ALA A O 1
ATOM 657 N N . THR A 1 92 ? 16.651 0.283 -12.656 1.00 94.50 92 THR A N 1
ATOM 658 C CA . THR A 1 92 ? 15.411 -0.233 -12.050 1.00 94.50 92 THR A CA 1
ATOM 659 C C . THR A 1 92 ? 15.651 -1.530 -11.271 1.00 94.50 92 THR A C 1
ATOM 661 O O . THR A 1 92 ? 15.111 -1.700 -10.177 1.00 94.50 92 THR A O 1
ATOM 664 N N . LEU A 1 93 ? 16.465 -2.444 -11.808 1.00 95.12 93 LEU A N 1
ATOM 665 C CA . LEU A 1 93 ? 16.813 -3.700 -11.136 1.00 95.12 93 LEU A CA 1
ATOM 666 C C . LEU A 1 93 ? 17.650 -3.462 -9.878 1.00 95.12 93 LEU A C 1
ATOM 668 O O . LEU A 1 93 ? 17.397 -4.096 -8.853 1.00 95.12 93 LEU A O 1
ATOM 672 N N . ASP A 1 94 ? 18.605 -2.537 -9.926 1.00 96.50 94 ASP A N 1
ATOM 673 C CA . ASP A 1 94 ? 19.421 -2.195 -8.761 1.00 96.50 94 ASP A CA 1
ATOM 674 C C . ASP A 1 94 ? 18.587 -1.522 -7.667 1.00 96.50 94 ASP A C 1
ATOM 676 O O . ASP A 1 94 ? 18.698 -1.897 -6.498 1.00 96.50 94 ASP A O 1
ATOM 680 N N . ALA A 1 95 ? 17.664 -0.628 -8.034 1.00 95.44 95 ALA A N 1
ATOM 681 C CA . ALA A 1 95 ? 16.695 -0.067 -7.094 1.00 95.44 95 ALA A CA 1
ATOM 682 C C . ALA A 1 95 ? 15.810 -1.157 -6.462 1.00 95.44 95 ALA A C 1
ATOM 684 O O . ALA A 1 95 ? 15.583 -1.149 -5.252 1.00 95.44 95 ALA A O 1
ATOM 685 N N . ALA A 1 96 ? 15.344 -2.132 -7.249 1.00 93.69 96 ALA A N 1
ATOM 686 C CA . ALA A 1 96 ? 14.548 -3.244 -6.731 1.00 93.69 96 ALA A CA 1
ATOM 687 C C . ALA A 1 96 ? 15.346 -4.113 -5.745 1.00 93.69 96 ALA A C 1
ATOM 689 O O . ALA A 1 96 ? 14.832 -4.459 -4.683 1.00 93.69 96 ALA A O 1
ATOM 690 N N . ARG A 1 97 ? 16.616 -4.415 -6.045 1.00 95.56 97 ARG A N 1
ATOM 691 C CA . ARG A 1 97 ? 17.513 -5.154 -5.136 1.00 95.56 97 ARG A CA 1
ATOM 692 C C . ARG A 1 97 ? 17.729 -4.411 -3.819 1.00 95.56 97 ARG A C 1
ATOM 694 O O . ARG A 1 97 ? 17.662 -5.028 -2.757 1.00 95.56 97 ARG A O 1
ATOM 701 N N . GLN A 1 98 ? 17.947 -3.097 -3.883 1.00 97.00 98 GLN A N 1
ATOM 702 C CA . GLN A 1 98 ? 18.097 -2.257 -2.693 1.00 97.00 98 GLN A CA 1
ATOM 703 C C . GLN A 1 98 ? 16.834 -2.293 -1.824 1.00 97.00 98 GLN A C 1
ATOM 705 O O . GLN A 1 98 ? 16.930 -2.540 -0.622 1.00 97.00 98 GLN A O 1
ATOM 710 N N . GLU A 1 99 ? 15.649 -2.140 -2.417 1.00 96.31 99 GLU A N 1
ATOM 711 C CA . GLU A 1 99 ? 14.382 -2.203 -1.677 1.00 96.31 99 GLU A CA 1
ATOM 712 C C . GLU A 1 99 ? 14.134 -3.589 -1.064 1.00 96.31 99 GLU A C 1
ATOM 714 O O . GLU A 1 99 ? 13.735 -3.675 0.096 1.00 96.31 99 GLU A O 1
ATOM 719 N N . ILE A 1 100 ? 14.433 -4.680 -1.781 1.00 96.19 100 ILE A N 1
ATOM 720 C CA . ILE A 1 100 ? 14.322 -6.044 -1.234 1.00 96.19 100 ILE A CA 1
ATOM 721 C C . ILE A 1 100 ? 15.241 -6.200 -0.019 1.00 96.19 100 ILE A C 1
ATOM 723 O O . ILE A 1 100 ? 14.794 -6.674 1.025 1.00 96.19 100 ILE A O 1
ATOM 727 N N . SER A 1 101 ? 16.498 -5.753 -0.110 1.00 96.25 101 SER A N 1
ATOM 728 C CA . SER A 1 101 ? 17.429 -5.823 1.024 1.00 96.25 101 SER A CA 1
ATOM 729 C C . SER A 1 101 ? 16.929 -5.023 2.236 1.00 96.25 101 SER A C 1
ATOM 731 O O . SER A 1 101 ? 17.000 -5.506 3.367 1.00 96.25 101 SER A O 1
ATOM 733 N N . ALA A 1 102 ? 16.327 -3.850 2.005 1.00 94.19 102 ALA A N 1
ATOM 734 C CA . ALA A 1 102 ? 15.739 -3.023 3.054 1.00 94.19 102 ALA A CA 1
ATOM 735 C C . ALA A 1 102 ? 14.507 -3.683 3.699 1.00 94.19 102 ALA A C 1
ATOM 737 O O . ALA A 1 102 ? 14.358 -3.637 4.921 1.00 94.19 102 ALA A O 1
ATOM 738 N N . VAL A 1 103 ? 13.644 -4.327 2.905 1.00 96.31 103 VAL A N 1
ATOM 739 C CA . VAL A 1 103 ? 12.489 -5.086 3.411 1.00 96.31 103 VAL A CA 1
ATOM 740 C C . VAL A 1 103 ? 12.953 -6.283 4.243 1.00 96.31 103 VAL A C 1
ATOM 742 O O . VAL A 1 103 ? 12.467 -6.470 5.356 1.00 96.31 103 VAL A O 1
ATOM 745 N N . HIS A 1 104 ? 13.940 -7.049 3.770 1.00 95.19 104 HIS A N 1
ATOM 746 C CA . HIS A 1 104 ? 14.507 -8.174 4.523 1.00 95.19 104 HIS A CA 1
ATOM 747 C C . HIS A 1 104 ? 15.101 -7.733 5.867 1.00 95.19 104 HIS A C 1
ATOM 749 O O . HIS A 1 104 ? 14.828 -8.359 6.893 1.00 95.19 104 HIS A O 1
ATOM 755 N N . ALA A 1 105 ? 15.849 -6.627 5.878 1.00 94.31 105 ALA A N 1
ATOM 756 C CA . ALA A 1 105 ? 16.420 -6.066 7.099 1.00 94.31 105 ALA A CA 1
ATOM 757 C C . ALA A 1 105 ? 15.349 -5.670 8.136 1.00 94.31 105 ALA A C 1
ATOM 759 O O . ALA A 1 105 ? 15.612 -5.734 9.335 1.00 94.31 105 ALA A O 1
ATOM 760 N N . ARG A 1 106 ? 14.136 -5.300 7.698 1.00 92.06 106 ARG A N 1
ATOM 761 C CA . ARG A 1 106 ? 13.002 -4.975 8.585 1.00 92.06 106 ARG A CA 1
ATOM 762 C C . ARG A 1 106 ? 12.188 -6.191 9.017 1.00 92.06 106 ARG A C 1
ATOM 764 O O . ARG A 1 106 ? 11.750 -6.254 10.162 1.00 92.06 106 ARG A O 1
ATOM 771 N N . LEU A 1 107 ? 12.000 -7.174 8.139 1.00 94.88 107 LEU A N 1
ATOM 772 C CA . LEU A 1 107 ? 11.204 -8.362 8.458 1.00 94.88 107 LEU A CA 1
ATOM 773 C C . LEU A 1 107 ? 11.874 -9.266 9.503 1.00 94.88 107 LEU A C 1
ATOM 775 O O . LEU A 1 107 ? 11.173 -9.895 10.293 1.00 94.88 107 LEU A O 1
ATOM 779 N N . ALA A 1 108 ? 13.209 -9.317 9.552 1.00 94.06 108 ALA A N 1
ATOM 780 C CA . ALA A 1 108 ? 13.934 -10.121 10.539 1.00 94.06 108 ALA A CA 1
ATOM 781 C C . ALA A 1 108 ? 13.590 -9.754 12.006 1.00 94.06 108 ALA A C 1
ATOM 783 O O . ALA A 1 108 ? 13.142 -10.637 12.745 1.00 94.06 108 ALA A O 1
ATOM 784 N N . PRO A 1 109 ? 13.706 -8.483 12.450 1.00 94.50 109 PRO A N 1
ATOM 785 C CA . PRO A 1 109 ? 13.308 -8.104 13.806 1.00 94.50 109 PRO A CA 1
ATOM 786 C C . PRO A 1 109 ? 11.794 -8.220 14.039 1.00 94.50 109 PRO A C 1
ATOM 788 O O . PRO A 1 109 ? 11.389 -8.595 15.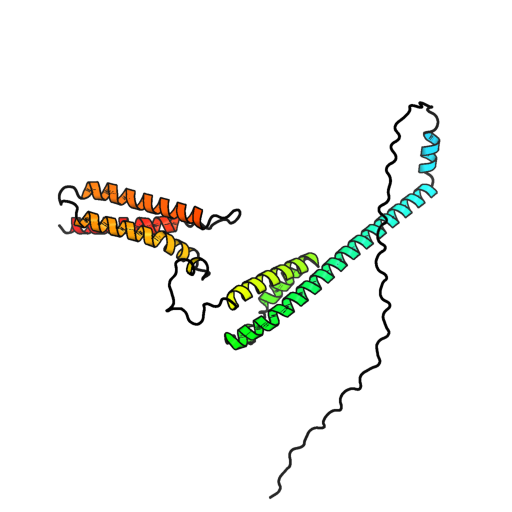138 1.00 94.50 109 PRO A O 1
ATOM 791 N N . GLN A 1 110 ? 10.952 -7.966 13.027 1.00 94.81 110 GLN A N 1
ATOM 792 C CA . GLN A 1 110 ? 9.500 -8.177 13.132 1.00 94.81 110 GLN A CA 1
ATOM 793 C C . GLN A 1 110 ? 9.153 -9.633 13.447 1.00 94.81 110 GLN A C 1
ATOM 795 O O . GLN A 1 110 ? 8.380 -9.899 14.368 1.00 94.81 110 GLN A O 1
ATOM 800 N N . ARG A 1 111 ? 9.752 -10.579 12.713 1.00 95.31 111 ARG A N 1
ATOM 801 C CA . ARG A 1 111 ? 9.558 -12.018 12.926 1.00 95.31 111 ARG A CA 1
ATOM 802 C C . ARG A 1 111 ? 9.986 -12.421 14.335 1.00 95.31 111 ARG A C 1
ATOM 804 O O . ARG A 1 111 ? 9.232 -13.116 15.007 1.00 95.31 111 ARG A O 1
ATOM 811 N N . SER A 1 112 ? 11.140 -11.933 14.800 1.00 94.50 112 SER A N 1
ATOM 812 C CA . SER A 1 112 ? 11.625 -12.195 16.163 1.00 94.50 112 SER A CA 1
ATOM 813 C C . SER A 1 112 ? 10.617 -11.746 17.219 1.00 94.50 112 SER A C 1
ATOM 815 O O . SER A 1 112 ? 10.272 -12.533 18.093 1.00 94.50 112 SER A O 1
ATOM 817 N N . ARG A 1 113 ? 10.087 -10.520 17.111 1.00 92.56 113 ARG A N 1
ATOM 818 C CA . ARG A 1 113 ? 9.086 -9.986 18.053 1.00 92.56 113 ARG A CA 1
ATOM 819 C C . ARG A 1 113 ? 7.764 -10.746 17.998 1.00 92.56 113 ARG A C 1
ATOM 821 O O . ARG A 1 113 ? 7.169 -11.025 19.031 1.00 92.56 113 ARG A O 1
ATOM 828 N N . LEU A 1 114 ? 7.299 -11.115 16.805 1.00 93.06 114 LEU A N 1
ATOM 829 C CA . LEU A 1 114 ? 6.063 -11.891 16.654 1.00 93.06 114 LEU A CA 1
ATOM 830 C C . LEU A 1 114 ? 6.163 -13.256 17.343 1.00 93.06 114 LEU A C 1
ATOM 832 O O . LEU A 1 114 ? 5.216 -13.671 18.007 1.00 93.06 114 LEU A O 1
ATOM 836 N N . VAL A 1 115 ? 7.305 -13.932 17.216 1.00 94.38 115 VAL A N 1
ATOM 837 C CA . VAL A 1 115 ? 7.529 -15.237 17.851 1.00 94.38 115 VAL A CA 1
ATOM 838 C C . VAL A 1 115 ? 7.766 -15.088 19.355 1.00 94.38 115 VAL A C 1
ATOM 840 O O . VAL A 1 115 ? 7.135 -15.790 20.139 1.00 94.38 115 VAL A O 1
ATOM 843 N N . GLN A 1 116 ? 8.653 -14.178 19.767 1.00 93.19 116 GLN A N 1
ATOM 844 C CA . GLN A 1 116 ? 9.104 -14.066 21.159 1.00 93.19 116 GLN A CA 1
ATOM 845 C C . GLN A 1 116 ? 8.119 -13.300 22.049 1.00 93.19 116 GLN A C 1
ATOM 847 O O . GLN A 1 116 ? 7.783 -13.779 23.127 1.00 93.19 116 GLN A O 1
ATOM 852 N N . ASP A 1 117 ? 7.629 -12.143 21.598 1.00 90.44 117 ASP A N 1
ATOM 853 C CA . ASP A 1 117 ? 6.804 -11.253 22.427 1.00 90.44 117 ASP A CA 1
ATOM 854 C C . ASP A 1 117 ? 5.310 -11.581 22.311 1.00 90.44 117 ASP A C 1
ATOM 856 O O . ASP A 1 117 ? 4.551 -11.412 23.264 1.00 90.44 117 ASP A O 1
ATOM 860 N N . LEU A 1 118 ? 4.871 -12.031 21.129 1.00 88.19 118 LEU A N 1
ATOM 861 C CA . LEU A 1 118 ? 3.456 -12.284 20.825 1.00 88.19 118 LEU A CA 1
ATOM 862 C C . LEU A 1 118 ? 3.105 -13.775 20.726 1.00 88.19 118 LEU A C 1
ATOM 864 O O . LEU A 1 118 ? 1.932 -14.104 20.548 1.00 88.19 118 LEU A O 1
ATOM 868 N N . GLY A 1 119 ? 4.089 -14.672 20.851 1.00 91.38 119 GLY A N 1
ATOM 869 C CA . GLY A 1 119 ? 3.874 -16.121 20.859 1.00 91.38 119 GLY A CA 1
ATOM 870 C C . GLY A 1 119 ? 3.286 -16.679 19.560 1.00 91.38 119 GLY A C 1
ATOM 871 O O . GLY A 1 119 ? 2.644 -17.729 19.581 1.00 91.38 119 GLY A O 1
ATOM 872 N N . VAL A 1 120 ? 3.450 -15.982 18.429 1.00 93.31 120 VAL A N 1
ATOM 873 C CA . VAL A 1 120 ? 2.919 -16.433 17.137 1.00 93.31 120 VAL A CA 1
ATOM 874 C C . VAL A 1 120 ? 3.690 -17.682 16.689 1.00 93.31 120 VAL A C 1
ATOM 876 O O . VAL A 1 120 ? 4.915 -17.614 16.560 1.00 93.31 120 VAL A O 1
ATOM 879 N N . PRO A 1 121 ? 3.012 -18.815 16.408 1.00 93.25 121 PRO A N 1
ATOM 880 C CA . PRO A 1 121 ? 3.684 -20.025 15.947 1.00 93.25 121 PRO A CA 1
ATOM 881 C C . PRO A 1 121 ? 4.450 -19.785 14.646 1.00 93.25 121 PRO A C 1
ATOM 883 O O . PRO A 1 121 ? 3.908 -19.223 13.694 1.00 93.25 121 PRO A O 1
ATOM 886 N N . GLU A 1 122 ? 5.686 -20.276 14.557 1.00 92.06 122 GLU A N 1
ATOM 887 C CA . GLU A 1 122 ? 6.536 -20.039 13.385 1.00 92.06 122 GLU A CA 1
ATOM 888 C C . GLU A 1 122 ? 5.940 -20.608 12.082 1.00 92.06 122 GLU A C 1
ATOM 890 O O . GLU A 1 122 ? 6.077 -20.009 11.012 1.00 92.06 122 GLU A O 1
ATOM 895 N N . ALA A 1 123 ? 5.190 -21.711 12.175 1.00 92.38 123 ALA A N 1
ATOM 896 C CA . ALA A 1 123 ? 4.463 -22.289 11.046 1.00 92.38 123 ALA A CA 1
ATOM 897 C C . ALA A 1 123 ? 3.425 -21.319 10.448 1.00 92.38 123 ALA A C 1
ATOM 899 O O . ALA A 1 123 ? 3.237 -21.303 9.233 1.00 92.38 123 ALA A O 1
ATOM 900 N N . ALA A 1 124 ? 2.808 -20.464 11.273 1.00 93.50 124 ALA A N 1
ATOM 901 C CA . ALA A 1 124 ? 1.850 -19.454 10.821 1.00 93.50 124 ALA A CA 1
ATOM 902 C C . ALA A 1 124 ? 2.522 -18.271 10.098 1.00 93.50 124 ALA A C 1
ATOM 904 O O . ALA A 1 124 ? 1.850 -17.515 9.405 1.00 93.50 124 ALA A O 1
ATOM 905 N N . LEU A 1 125 ? 3.846 -18.118 10.230 1.00 93.31 125 LEU A N 1
ATOM 906 C CA . LEU A 1 125 ? 4.639 -17.087 9.549 1.00 93.31 125 LEU A CA 1
ATOM 907 C C . LEU A 1 125 ? 5.174 -17.556 8.185 1.00 93.31 125 LEU A C 1
ATOM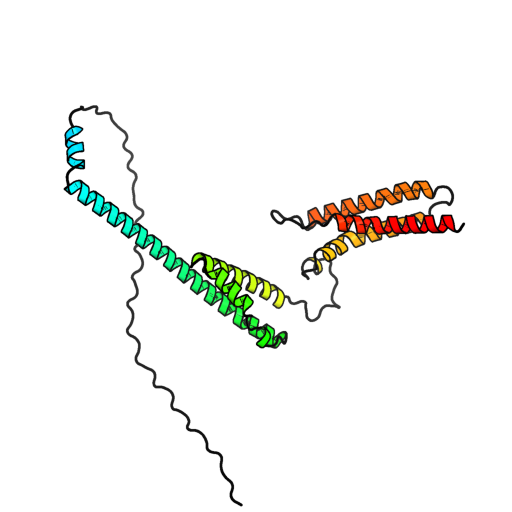 909 O O . LEU A 1 125 ? 5.991 -16.867 7.568 1.00 93.31 125 LEU A O 1
ATOM 913 N N . THR A 1 126 ? 4.771 -18.743 7.729 1.00 94.81 126 THR A N 1
ATOM 914 C CA . THR A 1 126 ? 5.137 -19.267 6.412 1.00 94.81 126 THR A CA 1
ATOM 915 C C . THR A 1 126 ? 4.081 -18.849 5.389 1.00 94.81 126 THR A C 1
ATOM 917 O O . THR A 1 126 ? 2.912 -19.167 5.594 1.00 94.81 126 THR A O 1
ATOM 920 N N . PRO A 1 127 ? 4.458 -18.195 4.271 1.00 95.06 127 PRO A N 1
ATOM 921 C CA . PRO A 1 127 ? 3.490 -17.771 3.265 1.00 95.06 127 PRO A CA 1
ATOM 922 C C . PRO A 1 127 ? 2.714 -18.954 2.692 1.00 95.06 127 PRO A C 1
ATOM 924 O O . PRO A 1 127 ? 3.325 -19.956 2.278 1.00 95.06 127 PRO A O 1
ATOM 927 N N . LEU A 1 128 ? 1.393 -18.804 2.616 1.00 95.88 128 LEU A N 1
ATOM 928 C CA . LEU A 1 128 ? 0.473 -19.786 2.046 1.00 95.88 128 LEU A CA 1
ATOM 929 C C . LEU A 1 128 ? 0.677 -19.896 0.521 1.00 95.88 128 LEU A C 1
ATOM 931 O O . LEU A 1 128 ? 1.092 -18.925 -0.118 1.00 95.88 128 LEU A O 1
ATOM 935 N N . PRO A 1 129 ? 0.353 -21.039 -0.115 1.00 96.38 129 PRO A N 1
ATOM 936 C CA . PRO A 1 129 ? 0.491 -21.199 -1.568 1.00 96.38 129 PRO A CA 1
ATOM 937 C C . PRO A 1 129 ? -0.226 -20.106 -2.378 1.00 96.38 129 PRO A C 1
ATOM 939 O O . PRO A 1 129 ? 0.372 -19.509 -3.270 1.00 96.38 129 PRO A O 1
ATOM 942 N N . ALA A 1 130 ? -1.458 -19.755 -1.995 1.00 96.12 130 ALA A N 1
ATOM 943 C CA . ALA A 1 130 ? -2.236 -18.703 -2.653 1.00 96.12 130 ALA A CA 1
ATOM 944 C C . ALA A 1 130 ? -1.583 -17.309 -2.547 1.00 96.12 130 ALA A C 1
ATOM 946 O O . ALA A 1 130 ? -1.672 -16.498 -3.471 1.00 96.12 130 ALA A O 1
ATOM 947 N N . GLU A 1 131 ? -0.890 -17.024 -1.442 1.00 95.38 131 GLU A N 1
ATOM 948 C CA . GLU A 1 131 ? -0.159 -15.765 -1.254 1.00 95.38 131 GLU A CA 1
ATOM 949 C C . GLU A 1 131 ? 1.076 -15.707 -2.158 1.00 95.38 131 GLU A C 1
ATOM 951 O O . GLU A 1 131 ? 1.370 -14.662 -2.740 1.00 95.38 131 GLU A O 1
ATOM 956 N N . ARG A 1 132 ? 1.762 -16.842 -2.350 1.00 97.25 132 ARG A N 1
ATOM 957 C CA . ARG A 1 132 ? 2.895 -16.950 -3.284 1.00 97.25 132 ARG A CA 1
ATOM 958 C C . ARG A 1 132 ? 2.448 -16.744 -4.727 1.00 97.25 132 ARG A C 1
ATOM 960 O O . ARG A 1 132 ? 3.122 -16.038 -5.470 1.00 97.25 132 ARG A O 1
ATOM 967 N N . GLU A 1 133 ? 1.302 -17.295 -5.117 1.00 97.44 133 GLU A N 1
ATOM 968 C CA . GLU A 1 133 ? 0.717 -17.071 -6.445 1.00 97.44 133 GLU A CA 1
ATOM 969 C C . GLU A 1 133 ? 0.301 -15.610 -6.657 1.00 97.44 133 GLU A C 1
ATOM 971 O O . GLU A 1 133 ? 0.504 -15.048 -7.735 1.00 97.44 133 GLU A O 1
ATOM 976 N N . ALA A 1 134 ? -0.269 -14.963 -5.637 1.00 95.25 134 ALA A N 1
ATOM 977 C CA . ALA A 1 134 ? -0.583 -13.537 -5.689 1.00 95.25 134 ALA A CA 1
ATOM 978 C C . ALA A 1 134 ? 0.688 -12.684 -5.834 1.00 95.25 134 ALA A C 1
ATOM 980 O O . ALA A 1 134 ? 0.726 -11.783 -6.675 1.00 95.25 134 ALA A O 1
ATOM 981 N N . ALA A 1 135 ? 1.746 -13.006 -5.084 1.00 95.56 135 ALA A N 1
ATOM 982 C CA . ALA A 1 135 ? 3.043 -12.347 -5.204 1.00 95.56 135 ALA A CA 1
ATOM 983 C C . ALA A 1 135 ? 3.667 -12.562 -6.594 1.00 95.56 135 ALA A C 1
ATOM 985 O O . ALA A 1 135 ? 4.130 -11.602 -7.208 1.00 95.56 135 ALA A O 1
ATOM 986 N N . ALA A 1 136 ? 3.609 -13.785 -7.134 1.00 96.81 136 ALA A N 1
ATOM 987 C CA . ALA A 1 136 ? 4.084 -14.104 -8.480 1.00 96.81 136 ALA A CA 1
ATOM 988 C C . ALA A 1 136 ? 3.348 -13.283 -9.552 1.00 96.81 136 ALA A C 1
ATOM 990 O O . ALA A 1 136 ? 3.981 -12.704 -10.435 1.00 96.81 136 ALA A O 1
ATOM 991 N N . ARG A 1 137 ? 2.019 -13.154 -9.440 1.00 97.25 137 ARG A N 1
ATOM 992 C CA . ARG A 1 137 ? 1.219 -12.301 -10.335 1.00 97.25 137 ARG A CA 1
ATOM 993 C C . ARG A 1 137 ? 1.582 -10.822 -10.214 1.00 97.25 137 ARG A C 1
ATOM 995 O O . ARG A 1 137 ? 1.639 -10.139 -11.232 1.00 97.25 137 ARG A O 1
ATOM 1002 N N . ALA A 1 138 ? 1.862 -10.333 -9.007 1.00 94.25 138 ALA A N 1
ATOM 1003 C CA . ALA A 1 138 ? 2.246 -8.938 -8.787 1.00 94.25 138 ALA A CA 1
ATOM 1004 C C . ALA A 1 138 ? 3.590 -8.579 -9.449 1.00 94.25 138 ALA A C 1
ATOM 1006 O O . ALA A 1 138 ? 3.756 -7.459 -9.931 1.00 94.25 138 ALA A O 1
ATOM 1007 N N . VAL A 1 139 ? 4.534 -9.525 -9.522 1.00 96.38 139 VAL A N 1
ATOM 1008 C CA . VAL A 1 139 ? 5.854 -9.306 -10.145 1.00 96.38 139 VAL A CA 1
ATOM 1009 C C . VAL A 1 139 ? 5.914 -9.685 -11.631 1.00 96.38 139 VAL A C 1
ATOM 1011 O O . VAL A 1 139 ? 6.880 -9.337 -12.308 1.00 96.38 139 VAL A O 1
ATOM 1014 N N . ALA A 1 140 ? 4.885 -10.349 -12.171 1.00 96.69 140 ALA A N 1
ATOM 1015 C CA . ALA A 1 140 ? 4.857 -10.829 -13.557 1.00 96.69 140 ALA A CA 1
ATOM 1016 C C . ALA A 1 140 ? 4.927 -9.705 -14.613 1.00 96.69 140 ALA A C 1
ATOM 1018 O O . ALA A 1 140 ? 5.332 -9.950 -15.746 1.00 96.69 140 ALA A O 1
ATOM 1019 N N . GLY A 1 141 ? 4.582 -8.464 -14.250 1.00 93.00 141 GLY A N 1
ATOM 1020 C CA . GLY A 1 141 ? 4.597 -7.299 -15.147 1.00 93.00 141 GLY A CA 1
ATOM 1021 C C . GLY A 1 141 ? 5.987 -6.733 -15.485 1.00 93.00 141 GLY A C 1
ATOM 1022 O O . GLY A 1 141 ? 6.074 -5.655 -16.071 1.00 93.00 141 GLY A O 1
ATOM 1023 N N . GLY A 1 142 ? 7.075 -7.407 -15.101 1.00 93.38 142 GLY A N 1
ATOM 1024 C CA . GLY A 1 142 ? 8.451 -6.973 -15.357 1.00 93.38 142 GLY A CA 1
ATOM 1025 C C . GLY A 1 142 ? 9.065 -6.129 -14.226 1.00 93.38 142 GLY A C 1
ATOM 1026 O O . GLY A 1 142 ? 8.484 -6.002 -13.146 1.00 93.38 142 GLY A O 1
ATOM 1027 N N . PRO A 1 143 ? 10.257 -5.537 -14.439 1.00 92.88 143 PRO A N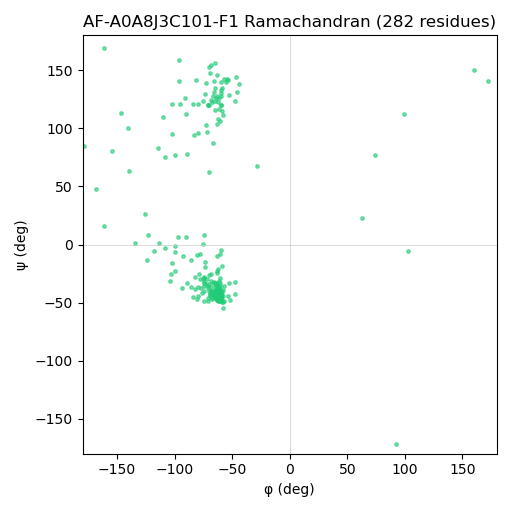 1
ATOM 1028 C CA . PRO A 1 143 ? 11.063 -4.949 -13.363 1.00 92.88 143 PRO A CA 1
ATOM 1029 C C . PRO A 1 143 ? 10.397 -3.747 -12.677 1.00 92.88 143 PRO A C 1
ATOM 1031 O O . PRO A 1 143 ? 10.523 -3.586 -11.466 1.00 92.88 143 PRO A O 1
ATOM 1034 N N . ALA A 1 144 ? 9.641 -2.932 -13.419 1.00 92.44 144 ALA A N 1
ATOM 1035 C CA . ALA A 1 144 ? 8.899 -1.811 -12.843 1.00 92.44 144 ALA A CA 1
ATOM 1036 C C . ALA A 1 144 ? 7.735 -2.282 -11.950 1.00 92.44 144 ALA A C 1
ATOM 1038 O O . ALA A 1 144 ? 7.530 -1.730 -10.868 1.00 92.44 144 ALA A O 1
ATOM 1039 N N . ALA A 1 145 ? 7.010 -3.329 -12.365 1.00 94.00 145 ALA A N 1
ATOM 1040 C CA . ALA A 1 145 ? 5.946 -3.935 -11.563 1.00 94.00 145 ALA A CA 1
ATOM 1041 C C . ALA A 1 145 ? 6.512 -4.594 -10.297 1.00 94.00 145 ALA A C 1
ATOM 1043 O O . ALA A 1 145 ? 5.979 -4.392 -9.208 1.00 94.00 145 ALA A O 1
ATOM 1044 N N . ALA A 1 146 ? 7.645 -5.294 -10.419 1.00 94.81 146 ALA A N 1
ATOM 1045 C CA . ALA A 1 146 ? 8.352 -5.862 -9.276 1.00 94.81 146 ALA A CA 1
ATOM 1046 C C . ALA A 1 146 ? 8.785 -4.780 -8.271 1.00 94.81 146 ALA A C 1
ATOM 1048 O O . ALA A 1 146 ? 8.527 -4.919 -7.077 1.00 94.81 146 ALA A O 1
ATOM 1049 N N . LEU A 1 147 ? 9.365 -3.667 -8.736 1.00 95.38 147 LEU A N 1
ATOM 1050 C CA . LEU A 1 147 ? 9.732 -2.544 -7.866 1.00 95.38 147 LEU A CA 1
ATOM 1051 C C . LEU A 1 147 ? 8.508 -1.937 -7.161 1.00 95.38 147 LEU A C 1
ATOM 1053 O O . LEU A 1 147 ? 8.565 -1.647 -5.965 1.00 95.38 147 LEU A O 1
ATOM 1057 N N . ALA A 1 148 ? 7.393 -1.761 -7.877 1.00 95.81 148 ALA A N 1
ATOM 1058 C CA . ALA A 1 148 ? 6.148 -1.268 -7.292 1.00 95.81 148 ALA A CA 1
ATOM 1059 C C . ALA A 1 148 ? 5.604 -2.224 -6.215 1.00 95.81 148 ALA A C 1
ATOM 1061 O O . ALA A 1 148 ? 5.250 -1.774 -5.124 1.00 95.81 148 ALA A O 1
ATOM 1062 N N . ALA A 1 149 ? 5.614 -3.534 -6.480 1.00 95.69 149 ALA A N 1
ATOM 1063 C CA . ALA A 1 149 ? 5.189 -4.558 -5.530 1.00 95.69 149 ALA A CA 1
ATOM 1064 C C . ALA A 1 149 ? 6.067 -4.576 -4.266 1.00 95.69 149 ALA A C 1
ATOM 1066 O O . ALA A 1 149 ? 5.541 -4.640 -3.155 1.00 95.69 149 ALA A O 1
ATOM 1067 N N . VAL A 1 150 ? 7.392 -4.442 -4.402 1.00 96.62 150 VAL A N 1
ATOM 1068 C CA . VAL A 1 150 ? 8.310 -4.382 -3.249 1.00 96.62 150 VAL A CA 1
ATOM 1069 C C . VAL A 1 150 ? 8.095 -3.104 -2.431 1.00 96.62 150 VAL A C 1
ATOM 1071 O O . VAL A 1 150 ? 8.056 -3.165 -1.203 1.00 96.62 150 VAL A O 1
ATOM 1074 N N . ARG A 1 151 ? 7.880 -1.947 -3.073 1.00 96.31 151 ARG A N 1
ATOM 1075 C CA . ARG A 1 151 ? 7.546 -0.695 -2.364 1.00 96.31 151 ARG A CA 1
ATOM 1076 C C . ARG A 1 151 ? 6.223 -0.795 -1.611 1.00 96.31 151 ARG A C 1
ATOM 1078 O O . ARG A 1 151 ? 6.120 -0.307 -0.486 1.00 96.31 151 ARG A O 1
ATOM 1085 N N . GLN A 1 152 ? 5.229 -1.454 -2.202 1.00 95.81 152 GLN A N 1
ATOM 1086 C CA . GLN A 1 152 ? 3.973 -1.750 -1.521 1.00 95.81 152 GLN A CA 1
ATOM 1087 C C . GLN A 1 152 ? 4.203 -2.668 -0.312 1.00 95.81 152 GLN A C 1
ATOM 1089 O O . GLN A 1 152 ? 3.716 -2.355 0.773 1.00 95.81 152 GLN A O 1
ATOM 1094 N N . ALA A 1 153 ? 4.989 -3.739 -0.467 1.00 94.06 153 ALA A N 1
ATOM 1095 C CA . ALA A 1 153 ? 5.339 -4.653 0.623 1.00 94.06 153 ALA A CA 1
ATOM 1096 C C . ALA A 1 153 ? 6.059 -3.930 1.776 1.00 94.06 153 ALA A C 1
ATOM 1098 O O . ALA A 1 153 ? 5.741 -4.145 2.947 1.00 94.06 153 ALA A O 1
ATOM 1099 N N . ARG A 1 154 ? 6.966 -3.001 1.453 1.00 95.06 154 ARG A N 1
ATOM 1100 C CA . ARG A 1 154 ? 7.611 -2.121 2.435 1.00 95.06 154 ARG A CA 1
ATOM 1101 C C . ARG A 1 154 ? 6.593 -1.258 3.177 1.00 95.06 154 ARG A C 1
ATOM 1103 O O . ARG A 1 154 ? 6.597 -1.243 4.401 1.00 95.06 154 ARG A O 1
ATOM 1110 N N . GLY A 1 155 ? 5.686 -0.597 2.457 1.00 93.31 155 GLY A N 1
ATOM 1111 C CA . GLY A 1 155 ? 4.622 0.202 3.074 1.00 93.31 155 GLY A CA 1
ATOM 1112 C C . GLY A 1 155 ? 3.738 -0.618 4.020 1.00 93.31 155 GLY A C 1
ATOM 1113 O O . GLY A 1 155 ? 3.387 -0.146 5.101 1.00 93.31 155 GLY A O 1
ATOM 1114 N N . THR A 1 156 ? 3.425 -1.866 3.661 1.00 92.44 156 THR A N 1
ATOM 1115 C CA . THR A 1 156 ? 2.669 -2.772 4.539 1.00 92.44 156 THR A CA 1
ATOM 1116 C C . THR A 1 156 ? 3.473 -3.232 5.753 1.00 92.44 156 THR A C 1
ATOM 1118 O O . THR A 1 156 ? 2.920 -3.270 6.850 1.00 92.44 156 THR A O 1
ATOM 1121 N N . ALA A 1 157 ? 4.766 -3.528 5.589 1.00 93.06 157 ALA A N 1
ATOM 1122 C CA . ALA A 1 157 ? 5.644 -3.908 6.694 1.00 93.06 157 ALA A CA 1
ATOM 1123 C C . ALA A 1 157 ? 5.805 -2.755 7.697 1.00 93.06 157 ALA A C 1
ATOM 1125 O O . ALA A 1 157 ? 5.732 -2.980 8.901 1.00 93.06 157 ALA A O 1
ATOM 1126 N N . ASP A 1 158 ? 5.933 -1.522 7.208 1.00 93.25 158 ASP A N 1
ATOM 1127 C CA . ASP A 1 158 ? 6.048 -0.318 8.035 1.00 93.25 158 ASP A CA 1
ATOM 1128 C C . ASP A 1 158 ? 4.749 -0.033 8.803 1.00 93.25 158 ASP A C 1
ATOM 1130 O O . ASP A 1 158 ? 4.771 0.313 9.987 1.00 93.25 158 ASP A O 1
ATOM 1134 N N . ALA A 1 159 ? 3.600 -0.224 8.150 1.00 89.31 159 ALA A N 1
ATOM 1135 C CA . ALA A 1 159 ? 2.299 -0.111 8.799 1.00 89.31 159 ALA A CA 1
ATOM 1136 C C . ALA A 1 159 ? 2.104 -1.186 9.883 1.00 89.31 159 ALA A C 1
ATOM 1138 O O . ALA A 1 159 ? 1.573 -0.882 10.953 1.00 89.31 159 ALA A O 1
ATOM 1139 N N . ALA A 1 160 ? 2.550 -2.422 9.634 1.00 88.88 160 ALA A N 1
ATOM 1140 C CA . ALA A 1 160 ? 2.513 -3.501 10.617 1.00 88.88 160 ALA A CA 1
ATOM 1141 C C . ALA A 1 160 ? 3.423 -3.200 11.817 1.00 88.88 160 ALA A C 1
ATOM 1143 O O . ALA A 1 160 ? 2.981 -3.318 12.961 1.00 88.88 160 ALA A O 1
ATOM 1144 N N . ASP A 1 161 ? 4.643 -2.715 11.575 1.00 90.06 161 ASP A N 1
ATOM 1145 C CA . ASP A 1 161 ? 5.568 -2.288 12.629 1.00 90.06 161 ASP A CA 1
ATOM 1146 C C . ASP A 1 161 ? 4.969 -1.191 13.508 1.00 90.06 161 ASP A C 1
ATOM 1148 O O . ASP A 1 161 ? 5.029 -1.278 14.733 1.00 90.06 161 ASP A O 1
ATOM 1152 N N . ALA A 1 162 ? 4.321 -0.188 12.911 1.00 88.06 162 ALA A N 1
ATOM 1153 C CA . ALA A 1 162 ? 3.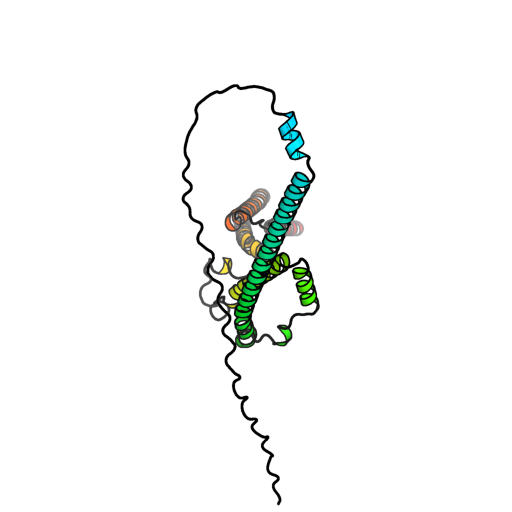655 0.881 13.656 1.00 88.06 162 ALA A CA 1
ATOM 1154 C C . ALA A 1 162 ? 2.496 0.371 14.539 1.00 88.06 162 ALA A C 1
ATOM 1156 O O . ALA A 1 162 ? 2.129 1.010 15.530 1.00 88.06 162 ALA A O 1
ATOM 1157 N N . VAL A 1 163 ? 1.901 -0.773 14.189 1.00 85.69 163 VAL A N 1
ATOM 1158 C CA . VAL A 1 163 ? 0.878 -1.445 15.001 1.00 85.69 163 VAL A CA 1
ATOM 1159 C C . VAL A 1 163 ? 1.508 -2.300 16.104 1.00 85.69 163 VAL A C 1
ATOM 1161 O O . VAL A 1 163 ? 0.957 -2.338 17.205 1.00 85.69 163 VAL A O 1
ATOM 1164 N N . ILE A 1 164 ? 2.630 -2.975 15.833 1.00 84.38 164 ILE A N 1
ATOM 1165 C CA . ILE A 1 164 ? 3.350 -3.817 16.806 1.00 84.38 164 ILE A CA 1
ATOM 1166 C C . ILE A 1 164 ? 4.031 -2.954 17.874 1.00 84.38 164 ILE A C 1
ATOM 1168 O O . ILE A 1 164 ? 3.884 -3.226 19.060 1.00 84.38 164 ILE A O 1
ATOM 1172 N N . LEU A 1 165 ? 4.715 -1.882 17.469 1.00 82.81 165 LEU A N 1
ATOM 1173 C CA . LEU A 1 165 ? 5.455 -0.974 18.352 1.00 82.81 165 LEU A CA 1
ATOM 1174 C C . LEU A 1 165 ? 4.565 -0.018 19.150 1.00 82.81 165 LEU A C 1
ATOM 1176 O O . LEU A 1 165 ? 5.082 0.814 19.894 1.00 82.81 165 LEU A O 1
ATOM 1180 N N . ARG A 1 166 ? 3.237 -0.093 18.999 1.00 76.25 166 ARG A N 1
ATOM 1181 C CA . ARG A 1 166 ? 2.330 0.781 19.739 1.00 76.25 166 ARG A CA 1
ATOM 1182 C C . ARG A 1 166 ? 2.433 0.462 21.242 1.00 76.25 166 ARG A C 1
ATOM 1184 O O . ARG A 1 166 ? 2.023 -0.632 21.629 1.00 76.25 166 ARG A O 1
ATOM 1191 N N . PRO A 1 167 ? 2.905 1.399 22.090 1.00 59.94 167 PRO A N 1
ATOM 1192 C CA . PRO A 1 167 ? 3.237 1.125 23.496 1.00 59.94 167 PRO A CA 1
ATOM 1193 C C . PRO A 1 167 ? 2.063 0.693 24.396 1.00 59.94 167 PRO A C 1
ATOM 1195 O O . PRO A 1 167 ? 2.275 0.263 25.526 1.00 59.94 167 PRO A O 1
ATOM 1198 N N . ASP A 1 168 ? 0.819 0.778 23.921 1.00 54.94 168 ASP A N 1
ATOM 1199 C CA . ASP A 1 168 ? -0.358 0.821 24.797 1.00 54.94 168 ASP A CA 1
ATOM 1200 C C . ASP A 1 168 ? -1.080 -0.515 25.021 1.00 54.94 168 ASP A C 1
ATOM 1202 O O . ASP A 1 168 ? -2.134 -0.538 25.655 1.00 54.94 168 ASP A O 1
ATOM 1206 N N . ARG A 1 169 ? -0.564 -1.652 24.540 1.00 54.50 169 ARG A N 1
ATOM 1207 C CA . ARG A 1 169 ? -1.253 -2.941 24.773 1.00 54.50 169 ARG A CA 1
ATOM 1208 C C . ARG A 1 169 ? -1.008 -3.550 26.159 1.00 54.50 169 ARG A C 1
ATOM 1210 O O . ARG A 1 169 ? -1.671 -4.524 26.496 1.00 54.50 169 ARG A O 1
ATOM 1217 N N . GLY A 1 170 ? -0.089 -2.996 26.953 1.00 47.00 170 GLY A N 1
ATOM 1218 C CA . GLY A 1 170 ? 0.469 -3.703 28.110 1.00 47.00 170 GLY A CA 1
ATOM 1219 C C . GLY A 1 170 ? -0.004 -3.314 29.515 1.00 47.00 170 GLY A C 1
ATOM 1220 O O . GLY A 1 170 ? 0.011 -4.183 30.378 1.00 47.00 170 GLY A O 1
ATOM 1221 N N . SER A 1 171 ? -0.371 -2.059 29.829 1.00 45.53 171 SER A N 1
ATOM 1222 C CA . SER A 1 171 ? -0.455 -1.697 31.268 1.00 45.53 171 SER A CA 1
ATOM 1223 C C . SER A 1 171 ? -1.263 -0.456 31.690 1.00 45.53 171 SER A C 1
ATOM 1225 O O . SER A 1 171 ? -1.120 -0.014 32.832 1.00 45.53 171 SER A O 1
ATOM 1227 N N . SER A 1 172 ? -2.140 0.119 30.856 1.00 48.59 172 SER A N 1
ATOM 1228 C CA . SER A 1 172 ? -2.857 1.360 31.229 1.00 48.59 172 SER A CA 1
ATOM 1229 C C . SER A 1 172 ? -4.384 1.320 31.145 1.00 48.59 172 SER A C 1
ATOM 1231 O O . SER A 1 172 ? -5.010 2.373 31.080 1.00 48.59 172 SER A O 1
ATOM 1233 N N . TRP A 1 173 ? -5.031 0.156 31.275 1.00 49.19 173 TRP A N 1
ATOM 1234 C CA . TRP A 1 173 ? -6.500 0.134 31.421 1.00 49.19 173 TRP A CA 1
ATOM 1235 C C . TRP A 1 173 ? -6.996 0.925 32.655 1.00 49.19 173 TRP A C 1
ATOM 1237 O O . TRP A 1 173 ? -8.144 1.353 32.695 1.00 49.19 173 TRP A O 1
ATOM 1247 N N . LEU A 1 174 ? -6.106 1.194 33.622 1.00 50.34 174 LEU A N 1
ATOM 1248 C CA . LEU A 1 174 ? -6.356 2.006 34.819 1.00 50.34 174 LEU A CA 1
ATOM 1249 C C . LEU A 1 174 ? -5.842 3.457 34.741 1.00 50.34 174 LEU A C 1
ATOM 1251 O O . LEU A 1 174 ? -6.101 4.238 35.654 1.00 50.34 174 LEU A O 1
ATOM 1255 N N . ARG A 1 175 ? -5.114 3.856 33.688 1.00 45.38 175 ARG A N 1
ATOM 1256 C CA . ARG A 1 175 ? -4.494 5.191 33.593 1.00 45.38 175 ARG A CA 1
ATOM 1257 C C . ARG A 1 175 ? -5.126 6.003 32.467 1.00 45.38 175 ARG A C 1
ATOM 1259 O O . ARG A 1 175 ? -4.589 6.114 31.375 1.00 45.38 175 ARG A O 1
ATOM 1266 N N . GLY A 1 176 ? -6.261 6.616 32.781 1.00 43.00 176 GLY A N 1
ATOM 1267 C CA . GLY A 1 176 ? -6.667 7.862 32.137 1.00 43.00 176 GLY A CA 1
ATOM 1268 C C . GLY A 1 176 ? -7.155 7.722 30.700 1.00 43.00 176 GLY A C 1
ATOM 1269 O O . GLY A 1 176 ? -6.486 8.126 29.753 1.00 43.00 176 GLY A O 1
ATOM 1270 N N . ALA A 1 177 ? -8.387 7.240 30.596 1.00 44.56 177 ALA A N 1
ATOM 1271 C CA . ALA A 1 177 ? -9.456 7.699 29.716 1.00 44.56 177 ALA A CA 1
ATOM 1272 C C . ALA A 1 177 ? -9.386 9.213 29.351 1.00 44.56 177 ALA A C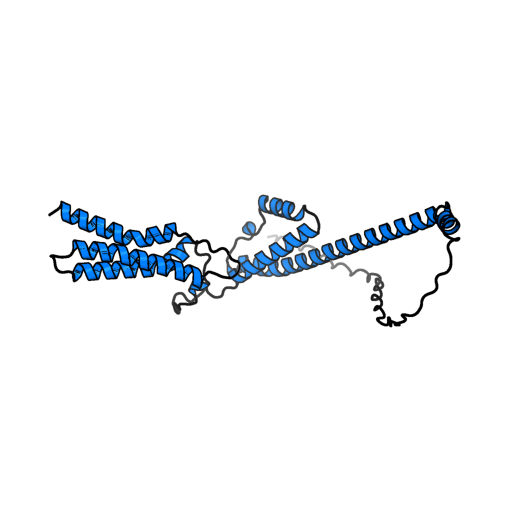 1
ATOM 1274 O O . ALA A 1 177 ? -10.225 10.009 29.765 1.00 44.56 177 ALA A O 1
ATOM 1275 N N . THR A 1 178 ? -8.374 9.632 28.590 1.00 50.19 178 THR A N 1
ATOM 1276 C CA . THR A 1 178 ? -8.228 10.991 28.054 1.00 50.19 178 THR A CA 1
ATOM 1277 C C . THR A 1 178 ? -8.759 11.037 26.630 1.00 50.19 178 THR A C 1
ATOM 1279 O O . THR A 1 178 ? -8.560 10.111 25.840 1.00 50.19 178 THR A O 1
ATOM 1282 N N . MET A 1 179 ? -9.445 12.140 26.300 1.00 51.25 179 MET A N 1
ATOM 1283 C CA . MET A 1 179 ? -10.299 12.270 25.115 1.00 51.25 179 MET A CA 1
ATOM 1284 C C . MET A 1 179 ? -9.594 12.078 23.750 1.00 51.25 179 MET A C 1
ATOM 1286 O O . MET A 1 179 ? -10.240 12.023 22.701 1.00 51.25 179 MET A O 1
ATOM 1290 N N . THR A 1 180 ? -8.270 11.978 23.758 1.00 48.84 180 THR A N 1
ATOM 1291 C CA . THR A 1 180 ? -7.390 11.939 22.591 1.00 48.84 180 THR A CA 1
ATOM 1292 C C . THR A 1 180 ? -6.875 10.535 22.259 1.00 48.84 180 THR A C 1
ATOM 1294 O O . THR A 1 180 ? -6.630 10.261 21.083 1.00 48.84 180 THR A O 1
ATOM 1297 N N . ALA A 1 181 ? -6.791 9.617 23.230 1.00 46.75 181 ALA A N 1
ATOM 1298 C CA . ALA A 1 181 ? -6.230 8.272 23.035 1.00 46.75 181 ALA A CA 1
ATOM 1299 C C . ALA A 1 181 ? -7.125 7.359 22.168 1.00 46.75 181 ALA A C 1
ATOM 1301 O O . ALA A 1 181 ? -6.649 6.588 21.333 1.00 46.75 181 ALA A O 1
ATOM 1302 N N . TRP A 1 182 ? -8.445 7.503 22.269 1.00 46.34 182 TRP A N 1
ATOM 1303 C CA . TRP A 1 182 ? -9.410 6.740 21.460 1.00 46.34 182 TRP A CA 1
ATOM 1304 C C . TRP A 1 182 ? -9.566 7.247 20.021 1.00 46.34 182 TRP A C 1
ATOM 1306 O O . TRP A 1 182 ? -10.180 6.570 19.198 1.00 46.34 182 TRP A O 1
ATOM 1316 N N . ARG A 1 183 ? -8.971 8.395 19.664 1.00 48.16 183 ARG A N 1
ATOM 1317 C CA . ARG A 1 183 ? -8.975 8.898 18.277 1.00 48.16 183 ARG A CA 1
ATOM 1318 C C . ARG A 1 183 ? -8.035 8.098 17.362 1.00 48.16 183 ARG A C 1
ATOM 1320 O O . ARG A 1 183 ? -8.178 8.163 16.145 1.00 48.16 183 ARG A O 1
ATOM 1327 N N . GLN A 1 184 ? -7.073 7.370 17.935 1.00 51.62 184 GLN A N 1
ATOM 1328 C CA . GLN A 1 184 ? -5.966 6.730 17.205 1.00 51.62 184 GLN A CA 1
ATOM 1329 C C . GLN A 1 184 ? -5.867 5.212 17.451 1.00 51.62 184 GLN A C 1
ATOM 1331 O O . GLN A 1 184 ? -5.200 4.496 16.696 1.00 51.62 184 GLN A O 1
ATOM 1336 N N . SER A 1 185 ? -6.572 4.696 18.460 1.00 45.84 185 SER A N 1
ATOM 1337 C CA . SER A 1 185 ? -6.467 3.310 18.921 1.00 45.84 185 SER A CA 1
ATOM 1338 C C . SER A 1 185 ? -7.690 2.479 18.568 1.00 45.84 185 SER A C 1
ATOM 1340 O O . SER A 1 185 ? -8.513 2.195 19.426 1.00 45.84 185 SER A O 1
ATOM 1342 N N . ALA A 1 186 ? -7.797 2.109 17.289 1.00 48.03 186 ALA A N 1
ATOM 1343 C CA . ALA A 1 186 ? -8.235 0.796 16.797 1.00 48.03 186 ALA A CA 1
ATOM 1344 C C . ALA A 1 186 ? -8.696 0.907 15.331 1.00 48.03 186 ALA A C 1
ATOM 1346 O O . ALA A 1 186 ? -9.280 1.925 14.947 1.00 48.03 186 ALA A O 1
ATOM 1347 N N . PRO A 1 187 ? -8.554 -0.155 14.519 1.00 49.09 187 PRO A N 1
ATOM 1348 C CA . PRO A 1 187 ? -9.394 -0.348 13.345 1.00 49.09 187 PRO A CA 1
ATOM 1349 C C . PRO A 1 187 ? -10.810 -0.702 13.832 1.00 49.09 187 PRO A C 1
ATOM 1351 O O . PRO A 1 187 ? -11.311 -1.804 13.622 1.00 49.09 187 PRO A O 1
ATOM 1354 N N . LEU A 1 188 ? -11.455 0.213 14.562 1.00 53.50 188 LEU A N 1
ATOM 1355 C CA . LEU A 1 188 ? -12.869 0.095 14.874 1.00 53.50 188 LEU A CA 1
ATOM 1356 C C . LEU A 1 188 ? -13.587 0.056 13.532 1.00 53.50 188 LEU A C 1
ATOM 1358 O O . LEU A 1 188 ? -13.459 0.979 12.720 1.00 53.50 188 LEU A O 1
ATOM 1362 N N . ARG A 1 189 ? -14.306 -1.048 13.303 1.00 60.53 189 ARG A N 1
ATOM 1363 C CA . ARG A 1 189 ? -15.186 -1.225 12.148 1.00 60.53 189 ARG A CA 1
ATOM 1364 C C . ARG A 1 189 ? -15.984 0.082 11.969 1.00 60.53 189 ARG A C 1
ATOM 1366 O O . ARG A 1 189 ? -16.419 0.638 12.981 1.00 60.53 189 ARG A O 1
ATOM 1373 N N . PRO A 1 190 ? -16.177 0.592 10.740 1.00 62.47 190 PRO A N 1
ATOM 1374 C CA . PRO A 1 190 ? -16.743 1.927 10.495 1.00 62.47 190 PRO A CA 1
ATOM 1375 C C . PRO A 1 190 ? -18.016 2.246 11.301 1.00 62.47 190 PRO A C 1
ATOM 1377 O O . PRO A 1 190 ? -18.212 3.376 11.744 1.00 62.47 190 PRO A O 1
ATOM 1380 N N . TRP A 1 191 ? -18.835 1.227 11.583 1.00 59.38 191 TRP A N 1
ATOM 1381 C CA . TRP A 1 191 ? -20.048 1.339 12.393 1.00 59.38 191 TRP A CA 1
ATOM 1382 C C . TRP A 1 191 ? -19.804 1.749 13.853 1.00 59.38 191 TRP A C 1
ATOM 1384 O O . TRP A 1 191 ? -20.589 2.523 14.389 1.00 59.38 191 TRP A O 1
ATOM 1394 N N . ALA A 1 192 ? -18.721 1.305 14.494 1.00 62.75 192 ALA A N 1
ATOM 1395 C CA . ALA A 1 192 ? -18.442 1.634 15.892 1.00 62.75 192 ALA A CA 1
ATOM 1396 C C . ALA A 1 192 ? -17.963 3.086 16.058 1.00 62.75 192 ALA A C 1
ATOM 1398 O O . ALA A 1 192 ? -18.309 3.743 17.038 1.00 62.75 192 ALA A O 1
ATOM 1399 N N . ARG A 1 193 ? -17.244 3.627 15.062 1.00 64.62 193 ARG A N 1
ATOM 1400 C CA . ARG A 1 193 ? -16.891 5.059 15.016 1.00 64.62 193 ARG A CA 1
ATOM 1401 C C . ARG A 1 193 ? -18.138 5.925 14.882 1.00 64.62 193 ARG A C 1
ATOM 1403 O O . ARG A 1 193 ? -18.261 6.922 15.584 1.00 64.62 193 ARG A O 1
ATOM 1410 N N . ASN A 1 194 ? -19.076 5.511 14.032 1.00 63.97 194 ASN A N 1
ATOM 1411 C CA . ASN A 1 194 ? -20.342 6.218 13.868 1.00 63.97 194 ASN A CA 1
ATOM 1412 C C . ASN A 1 194 ? -21.199 6.115 15.139 1.00 63.97 194 ASN A C 1
ATOM 1414 O O . ASN A 1 194 ? -21.736 7.125 15.580 1.00 63.97 194 ASN A O 1
ATOM 1418 N N . LEU A 1 195 ? -21.245 4.954 15.800 1.00 67.31 195 LEU A N 1
ATOM 1419 C CA . LEU A 1 195 ? -21.969 4.780 17.064 1.00 67.31 195 LEU A CA 1
ATOM 1420 C C . LEU A 1 195 ? -21.414 5.667 18.189 1.00 67.31 195 LEU A C 1
ATOM 1422 O O . LEU A 1 195 ? -22.188 6.235 18.951 1.00 67.31 195 LEU A O 1
ATOM 1426 N N . LEU A 1 196 ? -20.090 5.836 18.263 1.00 71.50 196 LEU A N 1
ATOM 1427 C CA . LEU A 1 196 ? -19.454 6.695 19.266 1.00 71.50 196 LEU A CA 1
ATOM 1428 C C . LEU A 1 196 ? -19.802 8.179 19.072 1.00 71.50 196 LEU A C 1
ATOM 1430 O O . LEU A 1 196 ? -19.878 8.923 20.045 1.00 71.50 196 LEU A O 1
ATOM 1434 N N . VAL A 1 197 ? -20.006 8.611 17.824 1.00 67.81 197 VAL A N 1
ATOM 1435 C CA . VAL A 1 197 ? -20.367 10.002 17.518 1.00 67.81 197 VAL A CA 1
ATOM 1436 C C . VAL A 1 197 ? -21.868 10.225 17.659 1.00 67.81 197 VAL A C 1
ATOM 1438 O O . VAL A 1 197 ? -22.268 11.199 18.280 1.00 67.81 197 VAL A O 1
ATOM 1441 N N . TYR A 1 198 ? -22.708 9.327 17.140 1.00 64.75 198 TYR A N 1
ATOM 1442 C CA . TYR A 1 198 ? -24.166 9.479 17.201 1.00 64.75 198 TYR A CA 1
ATOM 1443 C C . TYR A 1 198 ? -24.759 9.129 18.576 1.00 64.75 198 TYR A C 1
ATOM 1445 O O . TYR A 1 198 ? -25.770 9.709 18.967 1.00 64.75 198 TYR A O 1
ATOM 1453 N N . GLY A 1 199 ? -24.132 8.221 19.329 1.00 71.62 199 GLY A N 1
ATOM 1454 C CA . GLY A 1 199 ? -24.623 7.720 20.617 1.00 71.62 199 GLY A CA 1
ATOM 1455 C C . GLY A 1 199 ? -24.845 8.803 21.680 1.00 71.62 199 GLY A C 1
ATOM 1456 O O . GLY A 1 199 ? -25.939 8.859 22.238 1.00 71.62 199 GLY A O 1
ATOM 1457 N N . PRO A 1 200 ? -23.881 9.706 21.940 1.00 74.94 200 PRO A N 1
ATOM 1458 C CA . PRO A 1 200 ? -24.052 10.790 22.909 1.00 74.94 200 PRO A CA 1
ATOM 1459 C C . PRO A 1 200 ? -25.186 11.755 22.544 1.00 74.94 200 PRO A C 1
ATOM 1461 O O . PRO A 1 200 ? -25.936 12.181 23.419 1.00 74.94 200 PRO A O 1
ATOM 1464 N N . PHE A 1 201 ? -25.357 12.064 21.254 1.00 67.12 201 PHE A N 1
ATOM 1465 C CA . PHE A 1 201 ? -26.456 12.916 20.796 1.00 67.12 201 PHE A CA 1
ATOM 1466 C C . PHE A 1 201 ? -27.811 12.214 20.932 1.00 67.12 201 PHE A C 1
ATOM 1468 O O . PHE A 1 201 ? -28.764 12.826 21.408 1.00 67.12 201 PHE A O 1
ATOM 1475 N N . ALA A 1 202 ? -27.896 10.927 20.582 1.00 69.62 202 ALA A N 1
ATOM 1476 C CA . ALA A 1 202 ? -29.108 10.133 20.786 1.00 69.62 202 ALA A CA 1
ATOM 1477 C C . ALA A 1 202 ? -29.472 10.021 22.278 1.00 69.62 202 ALA A C 1
ATOM 1479 O O . ALA A 1 202 ? -30.640 10.162 22.638 1.00 69.62 202 ALA A O 1
ATOM 1480 N N . ALA A 1 203 ? -28.477 9.847 23.153 1.00 70.75 203 ALA A N 1
ATOM 1481 C CA . ALA A 1 203 ? -28.669 9.837 24.600 1.00 70.75 203 ALA A CA 1
ATOM 1482 C C . ALA A 1 203 ? -29.165 11.194 25.125 1.00 70.75 203 ALA A C 1
ATOM 1484 O O . ALA A 1 203 ? -30.094 11.231 25.927 1.00 70.75 203 ALA A O 1
ATOM 1485 N N . ALA A 1 204 ? -28.610 12.309 24.642 1.00 72.12 204 ALA A N 1
ATOM 1486 C CA . ALA A 1 204 ? -29.068 13.646 25.019 1.00 72.12 204 ALA A CA 1
ATOM 1487 C C . ALA A 1 204 ? -30.531 13.892 24.609 1.00 72.12 204 ALA A C 1
ATOM 1489 O O . ALA A 1 204 ? -31.317 14.389 25.415 1.00 72.12 204 ALA A O 1
ATOM 1490 N N . VAL A 1 205 ? -30.923 13.489 23.394 1.00 74.06 205 VAL A N 1
ATOM 1491 C CA . VAL A 1 205 ? -32.319 13.583 22.928 1.00 74.06 205 VAL A CA 1
ATOM 1492 C C . VAL A 1 205 ? -33.249 12.737 23.801 1.00 74.06 205 VAL A C 1
ATOM 1494 O O . VAL A 1 205 ? -34.305 13.223 24.207 1.00 74.06 205 VAL A O 1
ATOM 1497 N N . LEU A 1 206 ? -32.843 11.510 24.144 1.00 69.88 206 LEU A N 1
ATOM 1498 C CA . LEU A 1 206 ? -33.609 10.630 25.030 1.00 69.88 206 LEU A CA 1
ATOM 1499 C C . LEU A 1 206 ? -33.796 11.250 26.425 1.00 69.88 206 LEU A C 1
ATOM 1501 O O . LEU A 1 206 ? -34.903 11.243 26.955 1.00 69.88 206 LEU A O 1
ATOM 1505 N N . VAL A 1 207 ? -32.743 11.831 27.007 1.00 72.88 207 VAL A N 1
ATOM 1506 C CA . VAL A 1 207 ? -32.816 12.505 28.315 1.00 72.88 207 VAL A CA 1
ATOM 1507 C C . VAL A 1 207 ? -33.774 13.695 28.271 1.00 72.88 207 VAL A C 1
ATOM 1509 O O . VAL A 1 207 ? -34.612 13.831 29.160 1.00 72.88 207 VAL A O 1
ATOM 1512 N N . VAL A 1 208 ? -33.710 14.527 27.227 1.00 73.25 208 VAL A N 1
ATOM 1513 C CA . VAL A 1 208 ? -34.631 15.665 27.067 1.00 73.25 208 VAL A CA 1
ATOM 1514 C C . VAL A 1 208 ? -36.080 15.190 26.929 1.00 73.25 208 VAL A C 1
ATOM 1516 O O . VAL A 1 208 ? -36.965 15.768 27.558 1.00 73.25 208 VAL A O 1
ATOM 1519 N N . GLN A 1 209 ? -36.331 14.112 26.181 1.00 70.81 209 GLN A N 1
ATOM 1520 C CA . GLN A 1 209 ? -37.663 13.504 26.081 1.00 70.81 209 GLN A CA 1
ATOM 1521 C C . GLN A 1 209 ? -38.182 13.001 27.432 1.00 70.81 209 GLN A C 1
ATOM 1523 O O . GLN A 1 209 ? -39.337 13.263 27.762 1.00 70.81 209 GLN A O 1
ATOM 1528 N N . ILE A 1 210 ? -37.340 12.340 28.233 1.00 72.69 210 ILE A N 1
ATOM 1529 C CA . ILE A 1 210 ? -37.709 11.883 29.582 1.00 72.69 210 ILE A CA 1
ATOM 1530 C C . ILE A 1 210 ? -38.063 13.079 30.475 1.00 72.69 210 ILE A C 1
ATOM 1532 O O . ILE A 1 210 ? -39.105 13.069 31.123 1.00 72.69 210 ILE A O 1
ATOM 1536 N N . VAL A 1 211 ? -37.238 14.129 30.487 1.00 76.12 211 VAL A N 1
ATOM 1537 C CA . VAL A 1 211 ? -37.485 15.328 31.307 1.00 76.12 211 VAL A CA 1
ATOM 1538 C C . VAL A 1 211 ? -38.781 16.024 30.897 1.00 76.12 211 VAL A C 1
ATOM 1540 O O . VAL A 1 211 ? -39.593 16.358 31.756 1.00 76.12 211 VAL A O 1
ATOM 1543 N N . LEU A 1 212 ? -39.013 16.206 29.595 1.00 72.19 212 LEU A N 1
ATOM 1544 C CA . LEU A 1 212 ? -40.246 16.817 29.099 1.00 72.19 212 LEU A CA 1
ATOM 1545 C C . LEU A 1 212 ? -41.477 15.985 29.454 1.00 72.19 212 LEU A C 1
ATOM 1547 O O . LEU A 1 212 ? -42.485 16.555 29.855 1.00 72.19 212 LEU A O 1
ATOM 1551 N N . TYR A 1 213 ? -41.391 14.658 29.365 1.00 70.69 213 TYR A N 1
ATOM 1552 C CA . TYR A 1 213 ? -42.481 13.771 29.768 1.00 70.69 213 TYR A CA 1
ATOM 1553 C C . TYR A 1 213 ? -42.810 13.893 31.263 1.00 70.69 213 TYR A C 1
ATOM 1555 O O . TYR A 1 213 ? -43.980 13.889 31.634 1.00 70.69 213 TYR A O 1
ATOM 1563 N N . LEU A 1 214 ? -41.794 14.038 32.118 1.00 75.50 214 LEU A N 1
ATOM 1564 C CA . LEU A 1 214 ? -41.979 14.168 33.566 1.00 75.50 214 LEU A CA 1
ATOM 1565 C C . LEU A 1 214 ? -42.516 15.544 33.994 1.00 75.50 214 LEU A C 1
ATOM 1567 O O . LEU A 1 214 ? -43.180 15.637 35.023 1.00 75.50 214 LEU A O 1
ATOM 1571 N N . VAL A 1 215 ? -42.215 16.606 33.240 1.00 78.69 215 VAL A N 1
ATOM 1572 C CA . VAL A 1 215 ? -42.543 17.999 33.610 1.00 78.69 215 VAL A CA 1
ATOM 1573 C C . VAL A 1 215 ? -43.803 18.520 32.905 1.00 78.69 215 VAL A C 1
ATOM 1575 O O . VAL A 1 215 ? -44.437 19.456 33.395 1.00 78.69 215 VAL A O 1
ATOM 1578 N N . ALA A 1 216 ? -44.188 17.948 31.760 1.00 75.75 216 ALA A N 1
ATOM 1579 C CA . ALA A 1 216 ? -45.308 18.448 30.967 1.00 75.75 216 ALA A CA 1
ATOM 1580 C C . ALA A 1 216 ? -46.664 18.284 31.694 1.00 75.75 216 ALA A C 1
ATOM 1582 O O . ALA A 1 216 ? -47.022 17.173 32.092 1.00 75.75 216 ALA A O 1
ATOM 1583 N N . PRO A 1 217 ? -47.467 19.361 31.816 1.00 71.00 217 PRO A N 1
ATOM 1584 C CA . PRO A 1 217 ? -48.818 19.293 32.363 1.00 71.00 217 PRO A CA 1
ATOM 1585 C C . PRO A 1 217 ? -49.710 18.353 31.544 1.00 71.00 217 PRO A C 1
ATOM 1587 O O . PRO A 1 217 ? -49.703 18.380 30.311 1.00 71.00 217 PRO A O 1
ATOM 1590 N N . SER A 1 218 ? -50.543 17.572 32.230 1.00 71.56 218 SER A N 1
ATOM 1591 C CA . SER A 1 218 ? -51.348 16.469 31.682 1.00 71.56 218 SER A CA 1
ATOM 1592 C C . SER A 1 218 ? -52.361 16.844 30.581 1.00 71.56 218 SER A C 1
ATOM 1594 O O . SER A 1 218 ? -52.972 15.952 30.001 1.00 71.56 218 SER A O 1
ATOM 1596 N N . GLY A 1 219 ? -52.520 18.132 30.251 1.00 73.62 219 GLY A N 1
ATOM 1597 C CA . GLY A 1 219 ? -53.472 18.633 29.251 1.00 73.62 219 GLY A CA 1
ATOM 1598 C C . GLY A 1 219 ? -52.899 19.011 27.875 1.00 73.62 219 GLY A C 1
ATOM 1599 O O . GLY A 1 219 ? -53.676 19.142 26.935 1.00 73.62 219 GLY A O 1
ATOM 1600 N N . SER A 1 220 ? -51.579 19.187 27.713 1.00 59.34 220 SER A N 1
ATOM 1601 C CA . SER A 1 220 ? -50.959 19.637 26.440 1.00 59.34 220 SER A CA 1
ATOM 1602 C C . SER A 1 220 ? -49.892 18.686 25.879 1.00 59.34 220 SER A C 1
ATOM 1604 O O . SER A 1 220 ? -49.226 18.992 24.885 1.00 59.34 220 SER A O 1
ATOM 1606 N N . LEU A 1 221 ? -49.763 17.509 26.494 1.00 62.81 221 LEU A N 1
ATOM 1607 C CA . LEU A 1 221 ? -48.790 16.464 26.168 1.00 62.81 221 LEU A CA 1
ATOM 1608 C C . LEU A 1 221 ? -48.672 16.110 24.668 1.00 62.81 221 LEU A C 1
ATOM 1610 O O . LEU A 1 221 ? -47.538 15.988 24.210 1.00 62.81 221 LEU A O 1
ATOM 1614 N N . PRO A 1 222 ? -49.752 15.982 23.866 1.00 65.19 222 PRO A N 1
ATOM 1615 C CA . PRO A 1 222 ? -49.628 15.467 22.498 1.00 65.19 222 PRO A CA 1
ATOM 1616 C C . PRO A 1 222 ? -48.898 16.428 21.552 1.00 65.19 222 PRO A C 1
ATOM 1618 O O . PRO A 1 222 ? -48.048 16.014 20.764 1.00 65.19 222 PRO A O 1
ATOM 1621 N N . THR A 1 223 ? -49.198 17.725 21.638 1.00 66.94 223 THR A N 1
ATOM 1622 C CA . THR A 1 223 ? -48.714 18.720 20.672 1.00 66.94 223 THR A CA 1
ATOM 1623 C C . THR A 1 223 ? -47.244 19.060 20.906 1.00 66.94 223 THR A C 1
ATOM 1625 O O . THR A 1 223 ? -46.461 19.118 19.956 1.00 66.94 223 THR A O 1
ATOM 1628 N N . TYR A 1 224 ? -46.842 19.217 22.172 1.00 62.53 224 TYR A N 1
ATOM 1629 C CA . TYR A 1 224 ? -45.440 19.438 22.533 1.00 62.53 224 TYR A CA 1
ATOM 1630 C C . TYR A 1 224 ? -44.590 18.182 22.325 1.00 62.53 224 TYR A C 1
ATOM 1632 O O . TYR A 1 224 ? -43.454 18.301 21.867 1.00 62.53 224 TYR A O 1
ATOM 1640 N N . ALA A 1 225 ? -45.134 16.984 22.571 1.00 68.94 225 ALA A N 1
ATOM 1641 C CA . ALA A 1 225 ? -44.432 15.733 22.289 1.00 68.94 225 ALA A CA 1
ATOM 1642 C C . ALA A 1 225 ? -44.176 15.537 20.789 1.00 68.94 225 ALA A C 1
ATOM 1644 O O . ALA A 1 225 ? -43.087 15.109 20.419 1.00 68.94 225 ALA A O 1
ATOM 1645 N N . LEU A 1 226 ? -45.122 15.900 19.917 1.00 67.12 226 LEU A N 1
ATOM 1646 C CA . LEU A 1 226 ? -44.941 15.791 18.465 1.00 67.12 226 LEU A CA 1
ATOM 1647 C C . LEU A 1 226 ? -43.935 16.814 17.927 1.00 67.12 226 LEU A C 1
ATOM 1649 O O . LEU A 1 226 ? -43.008 16.450 17.203 1.00 67.12 226 LEU A O 1
ATOM 1653 N N . LEU A 1 227 ? -44.073 18.087 18.311 1.00 70.88 227 LEU A N 1
ATOM 1654 C CA . LEU A 1 227 ? -43.173 19.146 17.844 1.00 70.88 227 LEU A CA 1
ATOM 1655 C C . LEU A 1 227 ? -41.753 18.967 18.383 1.00 70.88 227 LEU A C 1
ATOM 1657 O O . LEU A 1 227 ? -40.786 19.050 17.625 1.00 70.88 227 LEU A O 1
ATOM 1661 N N . CYS A 1 228 ? -41.606 18.693 19.679 1.00 68.06 228 CYS A N 1
ATOM 1662 C CA . CYS A 1 228 ? -40.297 18.532 20.306 1.00 68.06 228 CYS A CA 1
ATOM 1663 C C . CYS A 1 228 ? -39.680 17.163 19.981 1.00 68.06 228 CYS A C 1
ATOM 1665 O O . CYS A 1 228 ? -38.484 17.064 19.702 1.00 68.06 228 CYS A O 1
ATOM 1667 N N . GLY A 1 229 ? -40.507 16.116 19.926 1.00 67.75 229 GLY A N 1
ATOM 1668 C CA . GLY A 1 229 ? -40.083 14.753 19.623 1.00 67.75 229 GLY A CA 1
ATOM 1669 C C . GLY A 1 229 ? -39.622 14.547 18.185 1.00 67.75 229 GLY A C 1
ATOM 1670 O O . GLY A 1 229 ? -38.790 13.676 17.969 1.00 67.75 229 GLY A O 1
ATOM 1671 N N . LEU A 1 230 ? -40.086 15.356 17.224 1.00 68.94 230 LEU A N 1
ATOM 1672 C CA . LEU A 1 230 ? -3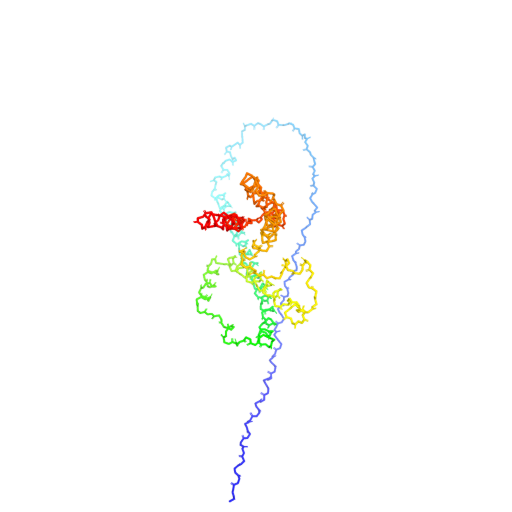9.619 15.298 15.833 1.00 68.94 230 LEU A CA 1
ATOM 1673 C C . LEU A 1 230 ? -38.464 16.273 15.546 1.00 68.94 230 LEU A C 1
ATOM 1675 O O . LEU A 1 230 ? -37.545 15.935 14.801 1.00 68.94 230 LEU A O 1
ATOM 1679 N N . SER A 1 231 ? -38.475 17.472 16.138 1.00 71.25 231 SER A N 1
ATOM 1680 C CA . SER A 1 231 ? -37.460 18.499 15.849 1.00 71.25 231 SER A CA 1
ATOM 1681 C C . SER A 1 231 ? -36.093 18.200 16.477 1.00 71.25 231 SER A C 1
ATOM 1683 O O . SER A 1 231 ? -35.067 18.372 15.815 1.00 71.25 231 SER A O 1
ATOM 1685 N N . LEU A 1 232 ? -36.050 17.692 17.714 1.00 70.56 232 LEU A N 1
ATOM 1686 C CA . LEU A 1 232 ? -34.793 17.391 18.412 1.00 70.56 232 LEU A CA 1
ATOM 1687 C C . LEU A 1 232 ? -33.948 16.282 17.750 1.00 70.56 232 LEU A C 1
ATOM 1689 O O . LEU A 1 232 ? -32.740 16.482 17.602 1.00 70.56 232 LEU A O 1
ATOM 1693 N N . PRO A 1 233 ? -34.515 15.149 17.294 1.00 66.00 233 PRO A N 1
ATOM 1694 C CA . PRO A 1 233 ? -33.755 14.119 16.585 1.00 66.00 233 PRO A CA 1
ATOM 1695 C C . PRO A 1 233 ? -33.196 14.594 15.245 1.00 66.00 233 PRO A C 1
ATOM 1697 O O . PRO A 1 233 ? -32.083 14.218 14.882 1.00 66.00 233 PRO A O 1
ATOM 1700 N N . VAL A 1 234 ? -33.939 15.433 14.516 1.00 73.25 234 VAL A N 1
ATOM 1701 C CA . VAL A 1 234 ? -33.482 16.002 13.238 1.00 73.25 234 VAL A CA 1
ATOM 1702 C C . VAL A 1 234 ? -32.286 16.926 13.467 1.00 73.25 234 VAL A C 1
ATOM 1704 O O . VAL A 1 234 ? -31.286 16.829 12.751 1.00 73.25 234 VAL A O 1
ATOM 1707 N N . LEU A 1 235 ? -32.341 17.768 14.504 1.00 71.38 235 LEU A N 1
ATOM 1708 C CA . LEU A 1 235 ? -31.218 18.623 14.893 1.00 71.38 235 LEU A CA 1
ATOM 1709 C C . LEU A 1 235 ? -30.010 17.802 15.364 1.00 71.38 235 LEU A C 1
ATOM 1711 O O . LEU A 1 235 ? -28.888 18.071 14.934 1.00 71.38 235 LEU A O 1
ATOM 1715 N N . ALA A 1 236 ? -30.229 16.767 16.177 1.00 71.44 236 ALA A N 1
ATOM 1716 C CA . ALA A 1 236 ? -29.179 15.858 16.640 1.00 71.44 236 ALA A CA 1
ATOM 1717 C C . ALA A 1 236 ? -28.504 15.103 15.482 1.00 71.44 236 ALA A C 1
ATOM 1719 O O . ALA A 1 236 ? -27.276 14.989 15.445 1.00 71.44 236 ALA A O 1
ATOM 1720 N N . PHE A 1 237 ? -29.285 14.646 14.500 1.00 71.75 237 PHE A N 1
ATOM 1721 C CA . PHE A 1 237 ? -28.763 14.022 13.287 1.00 71.75 237 PHE A CA 1
ATOM 1722 C C . PHE A 1 237 ? -27.923 15.008 12.465 1.00 71.75 237 PHE A C 1
ATOM 1724 O O . PHE A 1 237 ? -26.806 14.678 12.058 1.00 71.75 237 PHE A O 1
ATOM 1731 N N . GLY A 1 238 ? -28.425 16.231 12.266 1.00 73.44 238 GLY A N 1
ATOM 1732 C CA . GLY A 1 238 ? -27.718 17.291 11.546 1.00 73.44 238 GLY A CA 1
ATOM 1733 C C . GLY A 1 238 ? -26.381 17.661 12.195 1.00 73.44 238 GLY A C 1
ATOM 1734 O O . GLY A 1 238 ? -25.365 17.747 11.497 1.00 73.44 238 GLY A O 1
ATOM 1735 N N . LEU A 1 239 ? -26.355 17.801 13.525 1.00 73.00 239 LEU A N 1
ATOM 1736 C CA . LEU A 1 239 ? -25.145 18.072 14.314 1.00 73.00 239 LEU A CA 1
ATOM 1737 C C . LEU A 1 239 ? -24.143 16.914 14.274 1.00 73.00 239 LEU A C 1
ATOM 1739 O O . LEU A 1 239 ? -22.949 17.145 14.069 1.00 73.00 239 LEU A O 1
ATOM 1743 N N . GLY A 1 240 ? -24.612 15.669 14.400 1.00 67.75 240 GLY A N 1
ATOM 1744 C CA . GLY A 1 240 ? -23.768 14.477 14.270 1.00 67.75 240 GLY A CA 1
ATOM 1745 C C . GLY A 1 240 ? -23.159 14.343 12.869 1.00 67.75 240 GLY A C 1
ATOM 1746 O O . GLY A 1 240 ? -21.973 14.056 12.712 1.00 67.75 240 GLY A O 1
ATOM 1747 N N . TRP A 1 241 ? -23.939 14.628 11.825 1.00 71.94 241 TRP A N 1
ATOM 1748 C CA . TRP A 1 241 ? -23.465 14.620 10.440 1.00 71.94 241 TRP A CA 1
ATOM 1749 C C . TRP A 1 241 ? -22.396 15.688 10.170 1.00 71.94 241 TRP A C 1
ATOM 1751 O O . TRP A 1 241 ? -21.360 15.398 9.561 1.00 71.94 241 TRP A O 1
ATOM 1761 N N . THR A 1 242 ? -22.617 16.920 10.640 1.00 72.69 242 THR A N 1
ATOM 1762 C CA . THR A 1 242 ? -21.662 18.028 10.459 1.00 72.69 242 THR A CA 1
ATOM 1763 C C . THR A 1 242 ? -20.370 17.804 11.237 1.00 72.69 242 THR A C 1
ATOM 1765 O O . THR A 1 242 ? -19.291 17.998 10.673 1.00 72.69 242 THR A O 1
ATOM 1768 N N . THR A 1 243 ? -20.441 17.316 12.479 1.00 71.31 243 THR A N 1
ATOM 1769 C CA . THR A 1 243 ? -19.235 16.968 13.251 1.00 71.31 243 THR A CA 1
ATOM 1770 C C . THR A 1 243 ? -18.428 15.858 12.585 1.00 71.31 243 THR A C 1
ATOM 1772 O O . THR A 1 243 ? -17.210 15.984 12.502 1.00 71.31 243 THR A O 1
ATOM 1775 N N . ILE A 1 244 ? -19.052 14.822 12.017 1.00 69.56 244 ILE A N 1
ATOM 1776 C CA . ILE A 1 244 ? -18.326 13.779 11.264 1.00 69.56 244 ILE A CA 1
ATOM 1777 C C . ILE A 1 244 ? -17.634 14.365 10.029 1.00 69.56 244 ILE A C 1
ATOM 1779 O O . ILE A 1 244 ? -16.469 14.056 9.766 1.00 69.56 244 ILE A O 1
ATOM 1783 N N . GLY A 1 245 ? -18.330 15.232 9.288 1.00 66.88 245 GLY A N 1
ATOM 1784 C CA . GLY A 1 245 ? -17.775 15.922 8.125 1.00 66.88 245 GLY A CA 1
ATOM 1785 C C . GLY A 1 245 ? -16.566 16.794 8.466 1.00 66.88 245 GLY A C 1
ATOM 1786 O O . GLY A 1 245 ? -15.600 16.798 7.709 1.00 66.88 245 GLY A O 1
ATOM 1787 N N . PHE A 1 246 ? -16.594 17.471 9.613 1.00 75.06 246 PHE A N 1
ATOM 1788 C CA . PHE A 1 246 ? -15.522 18.358 10.070 1.00 75.06 246 PHE A CA 1
ATOM 1789 C C . PHE A 1 246 ? -14.341 17.604 10.703 1.00 75.06 246 PHE A C 1
ATOM 1791 O O . PHE A 1 246 ? -13.184 17.877 10.404 1.00 75.06 246 PHE A O 1
ATOM 1798 N N . VAL A 1 247 ? -14.621 16.621 11.563 1.00 71.81 247 VAL A N 1
ATOM 1799 C CA . VAL A 1 247 ? -13.611 15.882 12.343 1.00 71.81 247 VAL A CA 1
ATOM 1800 C C . VAL A 1 247 ? -12.832 14.895 11.472 1.00 71.81 247 VAL A C 1
ATOM 1802 O O . VAL A 1 247 ? -11.648 14.661 11.734 1.00 71.81 247 VAL A O 1
ATOM 1805 N N . TYR A 1 248 ? -13.482 14.315 10.457 1.00 64.81 248 TYR A N 1
ATOM 1806 C CA . TYR A 1 248 ? -12.904 13.266 9.610 1.00 64.81 248 TYR A CA 1
ATOM 1807 C C . TYR A 1 248 ? -12.769 13.647 8.129 1.00 64.81 248 TYR A C 1
ATOM 1809 O O . TYR A 1 248 ? -12.175 12.883 7.371 1.00 64.81 248 TYR A O 1
ATOM 1817 N N . GLY A 1 249 ? -13.276 14.807 7.697 1.00 56.47 249 GLY A N 1
ATOM 1818 C CA . GLY A 1 249 ? -13.102 15.303 6.331 1.00 56.47 249 GLY A CA 1
ATOM 1819 C C . GLY A 1 249 ? -11.729 15.939 6.118 1.00 56.47 249 GLY A C 1
ATOM 1820 O O . GLY A 1 249 ? -11.536 17.114 6.408 1.00 56.47 249 GLY A O 1
ATOM 1821 N N . GLY A 1 250 ? -10.775 15.169 5.591 1.00 57.06 250 GLY A N 1
ATOM 1822 C CA . GLY A 1 250 ? -9.487 15.675 5.103 1.00 57.06 250 GLY A CA 1
ATOM 1823 C C . GLY A 1 250 ? -9.493 15.910 3.588 1.00 57.06 250 GLY A C 1
ATOM 1824 O O . GLY A 1 250 ? -10.301 15.328 2.862 1.00 57.06 250 GLY A O 1
ATOM 1825 N N . LYS A 1 251 ? -8.574 16.746 3.081 1.00 48.81 251 LYS A N 1
ATOM 1826 C CA . LYS A 1 251 ? -8.383 16.943 1.632 1.00 48.81 251 LYS A CA 1
ATOM 1827 C C . LYS A 1 251 ? -7.957 15.615 0.984 1.00 48.81 251 LYS A C 1
ATOM 1829 O O . LYS A 1 251 ? -6.829 15.177 1.172 1.00 48.81 251 LYS A O 1
ATOM 1834 N N . GLY A 1 252 ? -8.860 14.997 0.221 1.00 61.62 252 GLY A N 1
ATOM 1835 C CA . GLY A 1 252 ? -8.558 13.861 -0.660 1.00 61.62 252 GLY A CA 1
ATOM 1836 C C . GLY A 1 252 ? -8.968 12.470 -0.163 1.00 61.62 252 GLY A C 1
ATOM 1837 O O . GLY A 1 252 ? -8.867 11.521 -0.935 1.00 61.62 252 GLY A O 1
ATOM 1838 N N . THR A 1 253 ? -9.477 12.315 1.064 1.00 53.84 253 THR A N 1
ATOM 1839 C CA . THR A 1 253 ? -9.997 11.024 1.547 1.00 53.84 253 THR A CA 1
ATOM 1840 C C . THR A 1 253 ? -11.524 10.997 1.507 1.00 53.84 253 THR A C 1
ATOM 1842 O O . THR A 1 253 ? -12.208 11.810 2.129 1.00 53.84 253 THR A O 1
ATOM 1845 N N . LYS A 1 254 ? -12.084 10.045 0.751 1.00 52.66 254 LYS A N 1
ATOM 1846 C CA . LYS A 1 254 ? -13.532 9.820 0.680 1.00 52.66 254 LYS A CA 1
ATOM 1847 C C . LYS A 1 254 ? -13.971 9.181 1.998 1.00 52.66 254 LYS A C 1
ATOM 1849 O O . LYS A 1 254 ? -13.689 8.018 2.256 1.00 52.66 254 LYS A O 1
ATOM 1854 N N . VAL A 1 255 ? -14.582 9.973 2.874 1.00 63.28 255 VAL A N 1
ATOM 1855 C CA . VAL A 1 255 ? -15.118 9.481 4.148 1.00 63.28 255 VAL A CA 1
ATOM 1856 C C . VAL A 1 255 ? -16.336 8.615 3.843 1.00 63.28 255 VAL A C 1
ATOM 1858 O O . VAL A 1 255 ? -17.308 9.120 3.280 1.00 63.28 255 VAL A O 1
ATOM 1861 N N . ASP A 1 256 ? -16.301 7.341 4.237 1.00 59.88 256 ASP A N 1
ATOM 1862 C CA . ASP A 1 256 ? -1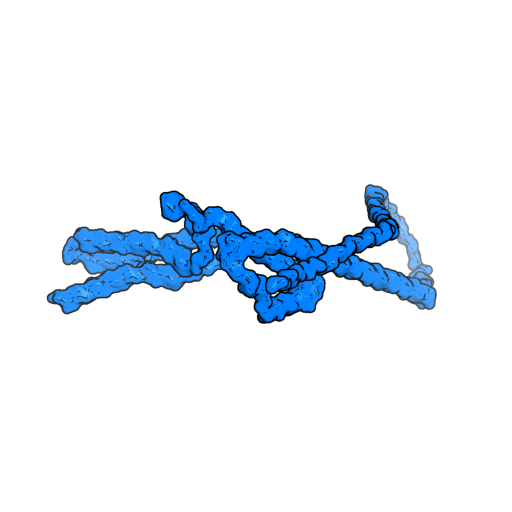7.474 6.463 4.219 1.00 59.88 256 ASP A CA 1
ATOM 1863 C C . ASP A 1 256 ? -18.490 6.961 5.247 1.00 59.88 256 ASP A C 1
ATOM 1865 O O . ASP A 1 256 ? -18.498 6.586 6.423 1.00 59.88 256 ASP A O 1
ATOM 1869 N N . ARG A 1 257 ? -19.347 7.877 4.806 1.00 59.31 257 ARG A N 1
ATOM 1870 C CA . ARG A 1 257 ? -20.491 8.330 5.585 1.00 59.31 257 ARG A CA 1
ATOM 1871 C C . ARG A 1 257 ? -21.575 7.271 5.430 1.00 59.31 257 ARG A C 1
ATOM 1873 O O . ARG A 1 257 ? -22.019 7.018 4.316 1.00 59.31 257 ARG A O 1
ATOM 1880 N N . THR A 1 258 ? -22.021 6.669 6.531 1.00 66.75 258 THR A N 1
ATOM 1881 C CA . THR A 1 258 ? -23.200 5.787 6.546 1.00 66.75 258 THR A CA 1
ATOM 1882 C C . THR A 1 258 ? -24.414 6.571 7.072 1.00 66.75 258 THR A C 1
ATOM 1884 O O . THR A 1 258 ? -24.773 6.403 8.241 1.00 66.75 258 THR A O 1
ATOM 1887 N N . PRO A 1 259 ? -25.043 7.453 6.264 1.00 68.12 259 PRO A N 1
ATOM 1888 C CA . PRO A 1 259 ? -26.161 8.299 6.706 1.00 68.12 259 PRO A CA 1
ATOM 1889 C C . PRO A 1 259 ? -27.329 7.482 7.252 1.00 68.12 259 PRO A C 1
ATOM 1891 O O . PRO A 1 259 ? -27.953 7.878 8.230 1.00 68.12 259 PRO A O 1
ATOM 1894 N N . VAL A 1 260 ? -27.578 6.314 6.654 1.00 72.38 260 VAL A N 1
ATOM 1895 C CA . VAL A 1 260 ? -28.673 5.415 7.031 1.00 72.38 260 VAL A CA 1
ATOM 1896 C C . VAL A 1 260 ? -28.538 4.957 8.484 1.00 72.38 260 VAL A C 1
ATOM 1898 O O . VAL A 1 260 ? -29.510 4.989 9.228 1.00 72.38 260 VAL A O 1
ATOM 1901 N N . LEU A 1 261 ? -27.325 4.607 8.922 1.00 67.62 261 LEU A N 1
ATOM 1902 C CA . LEU A 1 261 ? -27.089 4.166 10.298 1.00 67.62 261 LEU A CA 1
ATOM 1903 C C . LEU A 1 261 ? -27.313 5.306 11.302 1.00 67.62 261 LEU A C 1
ATOM 1905 O O . LEU A 1 261 ? -27.925 5.089 12.342 1.00 67.62 261 LEU A O 1
ATOM 1909 N N . GLY A 1 262 ? -26.858 6.521 10.975 1.00 65.25 262 GLY A N 1
ATOM 1910 C CA . GLY A 1 262 ? -27.093 7.701 11.811 1.00 65.25 262 GLY A CA 1
ATOM 1911 C C . GLY A 1 262 ? -28.582 8.032 11.935 1.00 65.25 262 GLY A C 1
ATOM 1912 O O . GLY A 1 262 ? -29.058 8.307 13.032 1.00 65.25 262 GLY A O 1
ATOM 1913 N N . ALA A 1 263 ? -29.331 7.931 10.834 1.00 71.94 263 ALA A N 1
ATOM 1914 C CA . ALA A 1 263 ? -30.772 8.158 10.834 1.00 71.94 263 ALA A CA 1
ATOM 1915 C C . ALA A 1 263 ? -31.499 7.130 11.712 1.00 71.94 263 ALA A C 1
ATOM 1917 O O . ALA A 1 263 ? -32.289 7.520 12.567 1.00 71.94 263 ALA A O 1
ATOM 1918 N N . VAL A 1 264 ? -31.181 5.837 11.564 1.00 72.62 264 VAL A N 1
ATOM 1919 C CA . VAL A 1 264 ? -31.769 4.760 12.379 1.00 72.62 264 VAL A CA 1
ATOM 1920 C C . VAL A 1 264 ? -31.499 4.993 13.866 1.00 72.62 264 VAL A C 1
ATOM 1922 O O . VAL A 1 264 ? -32.434 4.983 14.658 1.00 72.62 264 VAL A O 1
ATOM 1925 N N . VAL A 1 265 ? -30.251 5.272 14.252 1.00 71.88 265 VAL A N 1
ATOM 1926 C CA . VAL A 1 265 ? -29.886 5.501 15.663 1.00 71.88 265 VAL A CA 1
ATOM 1927 C C . VAL A 1 265 ? -30.608 6.720 16.249 1.00 71.88 265 VAL A C 1
ATOM 1929 O O . VAL A 1 265 ? -31.061 6.656 17.390 1.00 71.88 265 VAL A O 1
ATOM 1932 N N . CYS A 1 266 ? -30.764 7.804 15.482 1.00 67.25 266 CYS A N 1
ATOM 1933 C CA . CYS A 1 266 ? -31.486 8.999 15.931 1.00 67.25 266 CYS A CA 1
ATOM 1934 C C . CYS A 1 266 ? -33.016 8.823 15.962 1.00 67.25 266 CYS A C 1
ATOM 1936 O O . CYS A 1 266 ? -33.673 9.480 16.766 1.00 67.25 266 CYS A O 1
ATOM 1938 N N . LEU A 1 267 ? -33.591 7.953 15.125 1.00 67.56 267 LEU A N 1
ATOM 1939 C CA . LEU A 1 267 ? -35.036 7.678 15.086 1.00 67.56 267 LEU A CA 1
ATOM 1940 C C . LEU A 1 267 ? -35.491 6.672 16.153 1.00 67.56 267 LEU A C 1
ATOM 1942 O O . LEU A 1 267 ? -36.634 6.751 16.600 1.00 67.56 267 LEU A O 1
ATOM 1946 N N . THR A 1 268 ? -34.621 5.759 16.598 1.00 75.12 268 THR A N 1
ATOM 1947 C CA . THR A 1 268 ? -34.963 4.723 17.594 1.00 75.12 268 THR A CA 1
ATOM 1948 C C . THR A 1 268 ? -35.623 5.276 18.868 1.00 75.12 268 THR A C 1
ATOM 1950 O O . THR A 1 268 ? -36.664 4.741 19.249 1.00 75.12 268 THR A O 1
ATOM 1953 N N . PRO A 1 269 ? -35.116 6.344 19.522 1.00 67.69 269 PRO A N 1
ATOM 1954 C CA . PRO A 1 269 ? -35.741 6.893 20.730 1.00 67.69 269 PRO A CA 1
ATOM 1955 C C . PRO A 1 269 ? -37.166 7.408 20.494 1.00 67.69 269 PRO A C 1
ATOM 1957 O O . PRO A 1 269 ? -38.042 7.196 21.331 1.00 67.69 269 PRO A O 1
ATOM 1960 N N . VAL A 1 270 ? -37.409 8.030 19.334 1.00 72.56 270 VAL A N 1
ATOM 1961 C CA . VAL A 1 270 ? -38.725 8.554 18.928 1.00 72.56 270 VAL A CA 1
ATOM 1962 C C . VAL A 1 270 ? -39.704 7.415 18.692 1.00 72.56 270 VAL A C 1
ATOM 1964 O O . VAL A 1 270 ? -40.824 7.440 19.191 1.00 72.56 270 VAL A O 1
ATOM 1967 N N . LEU A 1 271 ? -39.275 6.386 17.959 1.00 75.44 271 LEU A N 1
ATOM 1968 C CA . LEU A 1 271 ? -40.104 5.211 17.701 1.00 75.44 271 LEU A CA 1
ATOM 1969 C C . LEU A 1 271 ? -40.466 4.499 19.008 1.00 75.44 271 LEU A C 1
ATOM 1971 O O . LEU A 1 271 ? -41.620 4.120 19.195 1.00 75.44 271 LEU A O 1
ATOM 1975 N N . LEU A 1 272 ? -39.510 4.383 19.934 1.00 75.69 272 LEU A N 1
ATOM 1976 C CA . LEU A 1 272 ? -39.727 3.781 21.247 1.00 75.69 272 LEU A CA 1
ATOM 1977 C C . LEU A 1 272 ? -40.732 4.587 22.089 1.00 75.69 272 LEU A C 1
ATOM 1979 O O . LEU A 1 272 ? -41.622 4.005 22.708 1.00 75.69 272 LEU A O 1
ATOM 1983 N N . THR A 1 273 ? -40.632 5.921 22.087 1.00 71.81 273 THR A N 1
ATOM 1984 C CA . THR A 1 273 ? -41.573 6.794 22.814 1.00 71.81 273 THR A CA 1
ATOM 1985 C C . THR A 1 273 ? -42.965 6.791 22.186 1.00 71.81 273 THR A C 1
ATOM 1987 O O . THR A 1 273 ? -43.947 6.639 22.912 1.00 71.81 273 THR A O 1
ATOM 1990 N N . CYS A 1 274 ? -43.082 6.875 20.858 1.00 72.88 274 CYS A N 1
ATOM 1991 C CA . CYS A 1 274 ? -44.367 6.756 20.161 1.00 72.88 274 CYS A CA 1
ATOM 1992 C C . CYS A 1 274 ? -45.041 5.404 20.428 1.00 72.88 274 CYS A C 1
ATOM 1994 O O . CYS A 1 274 ? -46.240 5.362 20.703 1.00 72.88 274 CYS A O 1
ATOM 1996 N N . MET A 1 275 ? -44.271 4.311 20.399 1.00 81.06 275 MET A N 1
ATOM 1997 C CA . MET A 1 275 ? -44.769 2.976 20.726 1.00 81.06 275 MET A CA 1
ATOM 1998 C C . MET A 1 275 ? -45.268 2.904 22.175 1.00 81.06 275 MET A C 1
ATOM 2000 O O . MET A 1 275 ? -46.367 2.408 22.404 1.00 81.06 275 MET A O 1
ATOM 2004 N N . GLY A 1 276 ? -44.513 3.438 23.142 1.00 77.81 276 GLY A N 1
ATOM 2005 C CA . GLY A 1 276 ? -44.899 3.443 24.557 1.00 77.81 276 GLY A CA 1
ATOM 2006 C C . GLY A 1 276 ? -46.173 4.243 24.846 1.00 77.81 276 GLY A C 1
ATOM 2007 O O . GLY A 1 276 ? -47.053 3.761 25.559 1.00 77.81 276 GLY A O 1
ATOM 2008 N N . VAL A 1 277 ? -46.312 5.433 24.251 1.00 74.94 277 VAL A N 1
ATOM 2009 C CA . VAL A 1 277 ? -47.522 6.266 24.391 1.00 74.94 277 VAL A CA 1
ATOM 2010 C C . VAL A 1 277 ? -48.730 5.603 23.726 1.00 74.94 277 VAL A C 1
ATOM 2012 O O . VAL A 1 277 ? -49.806 5.574 24.320 1.00 74.94 277 VAL A O 1
ATOM 2015 N N . GLY A 1 278 ? -48.558 5.026 22.532 1.00 75.12 278 GLY A N 1
ATOM 2016 C CA . GLY A 1 278 ? -49.620 4.281 21.851 1.00 75.12 278 GLY A CA 1
ATOM 2017 C C . GLY A 1 278 ? -50.098 3.072 22.658 1.00 75.12 278 GLY A C 1
ATOM 2018 O O . GLY A 1 278 ? -51.301 2.850 22.769 1.00 75.12 278 GLY A O 1
ATOM 2019 N N . LEU A 1 279 ? -49.174 2.337 23.288 1.00 79.81 279 LEU A N 1
ATOM 2020 C CA . LEU A 1 279 ? -49.507 1.208 24.159 1.00 79.81 279 LEU A CA 1
ATOM 2021 C C . LEU A 1 279 ? -50.322 1.666 25.378 1.00 79.81 279 LEU A C 1
ATOM 2023 O O . LEU A 1 279 ? -51.366 1.096 25.671 1.00 79.81 279 LEU A O 1
ATOM 2027 N N . LEU A 1 280 ? -49.882 2.728 26.060 1.00 77.94 280 LEU A N 1
ATOM 2028 C CA . LEU A 1 280 ? -50.588 3.301 27.214 1.00 77.94 280 LEU A CA 1
ATOM 2029 C C . LEU A 1 280 ? -51.995 3.802 26.864 1.00 77.94 280 LEU A C 1
ATOM 2031 O O . LEU A 1 280 ? -52.900 3.670 27.684 1.00 77.94 280 LEU A O 1
ATOM 2035 N N . ALA A 1 281 ? -52.184 4.357 25.664 1.00 77.06 281 ALA A N 1
ATOM 2036 C CA . ALA A 1 281 ? -53.486 4.813 25.185 1.00 77.06 281 ALA A CA 1
ATOM 2037 C C . ALA A 1 281 ? -54.455 3.661 24.870 1.00 77.06 281 ALA A C 1
ATOM 2039 O O . ALA A 1 281 ? -55.659 3.862 24.948 1.00 77.06 281 ALA A O 1
ATOM 2040 N N . LEU A 1 282 ? -53.950 2.470 24.528 1.00 79.38 282 LEU A N 1
ATOM 2041 C CA . LEU A 1 282 ? -54.779 1.281 24.287 1.00 79.38 282 LEU A CA 1
ATOM 2042 C C . LEU A 1 282 ? -55.250 0.600 25.581 1.00 79.38 282 LEU A C 1
ATOM 2044 O O . LEU A 1 282 ? -56.255 -0.103 25.560 1.00 79.38 282 LEU A O 1
ATOM 2048 N N . PHE A 1 283 ? -54.513 0.771 26.683 1.00 81.31 283 PHE A N 1
ATOM 2049 C CA . PHE A 1 283 ? -54.806 0.142 27.979 1.00 81.31 283 PHE A CA 1
ATOM 2050 C C . PHE A 1 283 ? -55.519 1.063 28.985 1.00 81.31 283 PHE A C 1
ATOM 2052 O O . PHE A 1 283 ? -55.804 0.622 30.100 1.00 81.31 283 PHE A O 1
ATOM 2059 N N . ARG A 1 284 ? -55.783 2.325 28.626 1.00 68.31 284 ARG A N 1
ATOM 2060 C CA . ARG A 1 284 ? -56.659 3.234 29.384 1.00 68.31 284 ARG A CA 1
ATOM 2061 C C . ARG A 1 284 ? -58.053 3.247 28.785 1.00 68.31 284 ARG A C 1
ATOM 2063 O O . ARG A 1 284 ? -58.993 3.390 29.595 1.00 68.31 284 ARG A O 1
#

Secondary structure (DSSP, 8-state):
---PPP-PPP-PPPPPPPPPPP-PPPPPPPPPP----PPPP---------S--HHHHHHHTTSHHHHHHHHHHHHHHHHHHHHHHHHHHHHHHHHHHHHHHHHHHHHHHHHHHHHHTT---GGGGSPPHHHHHHHHHHHTT-HHHHHHHHHHHHHHHHHHHHHHS-GGGSS-TTS---TTGGGTS----HHHHHHHHHHHHHHHHHHHHHHHHHHS-TTTHHHHHHHHHHHHHHHHHHHHHHHHHHHH--TT------HHHHHHHHHHHHHHHHHHHHHHHH--

Sequence (284 aa):
MSRDAPHTPDEAAPPQHGDPAPAIPRPSPPGQPDRTRRTPGGHADAGTAEVDGGDRANEAGTGPWAGYLWAAQRLDAVRRAASATAADRAATLDAARQEISAVHARLAPQRSRLVQDLGVPEAALTPLPAEREAAARAVAGGPAAALAAVRQARGTADAADAVILRPDRGSSWLRGATMTAWRQSAPLRPWARNLLVYGPFAAAVLVVQIVLYLVAPSGSLPTYALLCGLSLPVLAFGLGWTTIGFVYGGKGTKVDRTPVLGAVVCLTPVLLTCMGVGLLALFR

Foldseek 3Di:
DDDDDDDDDDDDDDDDDDDDDPDDDDDDDDDDDDPDDDDDDDDDDDDDDDPDDPPVVVVVCPDPVVVVVVVVVVVVVVVVVVVVVVVVQVVLQVLLVVLVVVLVVLVVVVLVCCCPVVVNDVVVVDDDPVRVVVLCVQCVVDSVSSSVSSVVSVVVSVVVVCVSPPPPPPDVPPPDPDPPPVVPPDPPPLLVVLCVLLVVLLVVLLVVLVVCVVPPDPPCPPPCCVVSLPPSLVVSLVVSVVCCCVVPPDPPDDDPDPSVSSSCSSCVSSVVVVVVVVVVVVVD